Protein AF-A0A8J7C7F8-F1 (afdb_monomer)

Foldseek 3Di:
DCLLVLLQVQLVVLVVVPDAREDDDALLPNLVSNLVSLQVLLVSQVVVCVPPNDFAREYESENEQEFLQVFQVFLSRHDQASVVSQAPPHPQLQEWEFFDQAPQLPVLQVVLNVVSRHSYYYYHYHDDDDDHDPLVVLQFDHSNQCLLQKAFRHFWPPDALAEEEETHNLLVCLQSVAQVVVCVVVVHTYGYMYGGIPSSNVPDDPVSNCVGQNVVRQDGHAYEYSHDLVVCCVSNPHPLRSLLHFYQCPVVDGFTHHRSQVSCVRSLSGSVSVNVSVVVSSVVVVD

Structure (mmCIF, N/CA/C/O backbone):
data_AF-A0A8J7C7F8-F1
#
_entry.id   AF-A0A8J7C7F8-F1
#
loop_
_atom_site.group_PDB
_atom_site.id
_atom_site.type_symbol
_atom_site.label_atom_id
_atom_site.label_alt_id
_atom_site.label_comp_id
_atom_site.label_asym_id
_atom_site.label_entity_id
_atom_site.label_seq_id
_atom_site.pdbx_PDB_ins_code
_atom_site.Cartn_x
_atom_site.Cartn_y
_atom_site.Cartn_z
_atom_site.occupancy
_atom_site.B_iso_or_equiv
_atom_site.auth_seq_id
_atom_site.auth_comp_id
_atom_site.auth_asym_id
_atom_site.auth_atom_id
_atom_site.pdbx_PDB_model_num
ATOM 1 N N . ILE A 1 1 ? 26.001 -3.279 -1.821 1.00 77.62 1 ILE A N 1
ATOM 2 C CA . ILE A 1 1 ? 24.940 -2.298 -1.504 1.00 77.62 1 ILE A CA 1
ATOM 3 C C . ILE A 1 1 ? 24.966 -1.291 -2.641 1.00 77.62 1 ILE A C 1
ATOM 5 O O . ILE A 1 1 ? 25.865 -0.460 -2.674 1.00 77.62 1 ILE A O 1
ATOM 9 N N . CYS A 1 2 ? 24.150 -1.533 -3.664 1.00 94.75 2 CYS A N 1
ATOM 10 C CA . CYS A 1 2 ? 24.185 -0.830 -4.954 1.00 94.75 2 CYS A CA 1
ATOM 11 C C . CYS A 1 2 ? 22.769 -0.818 -5.559 1.00 94.75 2 CYS A C 1
ATOM 13 O O . CYS A 1 2 ? 22.557 -1.303 -6.670 1.00 94.75 2 CYS A O 1
ATOM 15 N N . GLU A 1 3 ? 21.775 -0.394 -4.777 1.00 97.12 3 GLU A N 1
ATOM 16 C CA . GLU A 1 3 ? 20.345 -0.384 -5.121 1.00 97.12 3 GLU A CA 1
ATOM 17 C C . GLU A 1 3 ? 20.050 0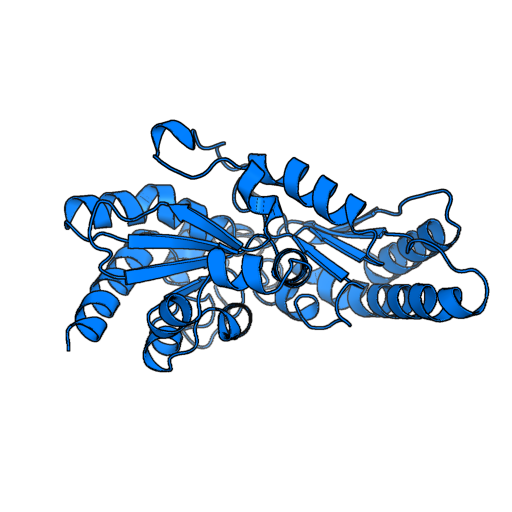.432 -6.391 1.00 97.12 3 GLU A C 1
ATOM 19 O O . GLU A 1 3 ? 19.182 0.074 -7.191 1.00 97.12 3 GLU A O 1
ATOM 24 N N . ASP A 1 4 ? 20.810 1.498 -6.613 1.00 95.88 4 ASP A N 1
ATOM 25 C CA . ASP A 1 4 ? 20.799 2.297 -7.834 1.00 95.88 4 ASP A CA 1
ATOM 26 C C . ASP A 1 4 ? 21.298 1.482 -9.041 1.00 95.88 4 ASP A C 1
ATOM 28 O O . ASP A 1 4 ? 20.617 1.384 -10.069 1.00 95.88 4 ASP A O 1
ATOM 32 N N . ALA A 1 5 ? 22.449 0.820 -8.898 1.00 97.31 5 ALA A N 1
ATOM 33 C CA . ALA A 1 5 ? 23.071 0.037 -9.956 1.00 97.31 5 ALA A CA 1
ATOM 34 C C . ALA A 1 5 ? 22.250 -1.212 -10.299 1.00 97.31 5 ALA A C 1
ATOM 36 O O . ALA A 1 5 ? 22.032 -1.484 -11.479 1.00 97.31 5 ALA A O 1
ATOM 37 N N . ILE A 1 6 ? 21.741 -1.954 -9.307 1.00 97.81 6 ILE A N 1
ATOM 38 C CA . ILE A 1 6 ? 20.870 -3.115 -9.554 1.00 97.81 6 ILE A CA 1
ATOM 39 C C . ILE A 1 6 ? 19.602 -2.683 -10.295 1.00 97.81 6 ILE A C 1
ATOM 41 O O . ILE A 1 6 ? 19.228 -3.332 -11.269 1.00 97.81 6 ILE A O 1
ATOM 45 N N . SER A 1 7 ? 18.990 -1.556 -9.921 1.00 98.00 7 SER A N 1
ATOM 46 C CA . SER A 1 7 ? 17.803 -1.038 -10.613 1.00 98.00 7 SER A CA 1
ATOM 47 C C . SER A 1 7 ? 18.120 -0.652 -12.064 1.00 98.00 7 SER A C 1
ATOM 49 O O . SER A 1 7 ? 17.352 -0.968 -12.979 1.00 98.00 7 SER A O 1
ATOM 51 N N . GLY A 1 8 ? 19.284 -0.042 -12.311 1.00 97.81 8 GLY A N 1
ATOM 52 C CA . GLY A 1 8 ? 19.777 0.259 -13.659 1.00 97.81 8 GLY A CA 1
ATOM 53 C C . GLY A 1 8 ? 20.041 -0.994 -14.502 1.00 97.81 8 GLY A C 1
ATOM 54 O O . GLY A 1 8 ? 19.592 -1.088 -15.644 1.00 97.81 8 GLY A O 1
ATOM 55 N N . VAL A 1 9 ? 20.709 -2.002 -13.938 1.00 97.88 9 VAL A N 1
ATOM 56 C CA . VAL A 1 9 ? 20.997 -3.263 -14.641 1.00 97.88 9 VAL A CA 1
ATOM 57 C C . VAL A 1 9 ? 19.706 -4.034 -14.935 1.00 97.88 9 VAL A C 1
ATOM 59 O O . VAL A 1 9 ? 19.523 -4.501 -16.058 1.00 97.88 9 VAL A O 1
ATOM 62 N N . MET A 1 10 ? 18.780 -4.142 -13.978 1.00 98.38 10 MET A N 1
ATOM 63 C CA . MET A 1 10 ? 17.527 -4.892 -14.154 1.00 98.38 10 MET A CA 1
ATOM 64 C C . MET A 1 10 ? 16.575 -4.233 -15.157 1.00 98.38 10 MET A C 1
ATOM 66 O O . MET A 1 10 ? 15.962 -4.927 -15.978 1.00 98.38 10 MET A O 1
ATOM 70 N N . SER A 1 11 ? 16.482 -2.903 -15.150 1.00 97.75 11 SER A N 1
ATOM 71 C CA . SER A 1 11 ? 15.731 -2.165 -16.174 1.00 97.75 11 SER A CA 1
ATOM 72 C C . SER A 1 11 ? 16.380 -2.289 -17.558 1.00 97.75 11 SER A C 1
ATOM 74 O O . SER A 1 11 ? 15.677 -2.515 -18.547 1.00 97.75 11 SER A O 1
ATOM 76 N N . GLY A 1 12 ? 17.714 -2.259 -17.645 1.00 96.75 12 GLY A N 1
ATOM 77 C CA . GLY A 1 12 ? 18.466 -2.506 -18.881 1.00 96.75 12 GLY A CA 1
ATOM 78 C C . GLY A 1 12 ? 18.248 -3.913 -19.455 1.00 96.75 12 GLY A C 1
ATOM 79 O O . GLY A 1 12 ? 17.928 -4.059 -20.636 1.00 96.75 12 GLY A O 1
ATOM 80 N N . LEU A 1 13 ? 18.330 -4.951 -18.615 1.00 97.12 13 LEU A N 1
ATOM 81 C CA . LEU A 1 13 ? 18.034 -6.339 -19.001 1.00 97.12 13 LEU A CA 1
ATOM 82 C C . LEU A 1 13 ? 16.608 -6.481 -19.543 1.00 97.12 13 LEU A C 1
ATOM 84 O O . LEU A 1 13 ? 16.390 -7.090 -20.594 1.00 97.12 13 LEU A O 1
ATOM 88 N N . SER A 1 14 ? 15.642 -5.864 -18.861 1.00 97.81 14 SER A N 1
ATOM 89 C CA . SER A 1 14 ? 14.238 -5.868 -19.286 1.00 97.81 14 SER A CA 1
ATOM 90 C C . SER A 1 14 ? 14.050 -5.115 -20.596 1.00 97.81 14 SER A C 1
ATOM 92 O O . SER A 1 14 ? 13.323 -5.564 -21.483 1.00 97.81 14 SER A O 1
ATOM 94 N N . SER A 1 15 ? 14.772 -4.008 -20.775 1.00 95.56 15 SER A N 1
ATOM 95 C CA . SER A 1 15 ? 14.772 -3.213 -22.000 1.00 95.56 15 SER A CA 1
ATOM 96 C C . SER A 1 15 ? 15.258 -3.986 -23.219 1.00 95.56 15 SER A C 1
ATOM 98 O O . SER A 1 15 ? 14.845 -3.634 -24.316 1.00 95.56 15 SER A O 1
ATOM 100 N N . TYR A 1 16 ? 16.035 -5.065 -23.082 1.00 91.94 16 TYR A N 1
ATOM 101 C CA . TYR A 1 16 ? 16.380 -5.938 -24.214 1.00 91.94 16 TYR A CA 1
ATOM 102 C C . TYR A 1 16 ? 15.173 -6.745 -24.734 1.00 91.94 16 TYR A C 1
ATOM 104 O O . TYR A 1 16 ? 15.119 -7.125 -25.903 1.00 91.94 16 TYR A O 1
ATOM 112 N N . GLY A 1 17 ? 14.161 -6.965 -23.887 1.00 89.06 17 GLY A N 1
ATOM 113 C CA . GLY A 1 17 ? 12.880 -7.570 -24.263 1.00 89.06 17 GLY A CA 1
ATOM 114 C C . GLY A 1 17 ? 12.845 -9.098 -24.273 1.00 89.06 17 GLY A C 1
ATOM 115 O O . GLY A 1 17 ? 11.845 -9.660 -24.709 1.00 89.06 17 GLY A O 1
ATOM 116 N N . ARG A 1 18 ? 13.904 -9.767 -23.798 1.00 92.62 18 ARG A N 1
ATOM 117 C CA . ARG A 1 18 ? 13.965 -11.239 -23.664 1.00 92.62 18 ARG A CA 1
ATOM 118 C C . ARG A 1 18 ? 13.895 -11.739 -22.222 1.00 92.62 18 ARG A C 1
ATOM 120 O O . ARG A 1 18 ? 13.686 -12.926 -22.001 1.00 92.62 18 ARG A O 1
ATOM 127 N N . HIS A 1 19 ? 14.070 -10.840 -21.259 1.00 95.88 19 HIS A N 1
ATOM 128 C CA . HIS A 1 19 ? 14.105 -11.147 -19.835 1.00 95.88 19 HIS A CA 1
ATOM 129 C C . HIS A 1 19 ? 13.238 -10.155 -19.067 1.00 95.88 19 HIS A C 1
ATOM 131 O O . HIS A 1 19 ? 12.933 -9.072 -19.565 1.00 95.88 19 HIS A O 1
ATOM 137 N N . ILE A 1 20 ? 12.862 -10.540 -17.852 1.00 97.62 20 ILE A N 1
ATOM 138 C CA . ILE A 1 20 ? 12.261 -9.658 -16.857 1.00 97.62 20 ILE A CA 1
ATOM 139 C C . ILE A 1 20 ? 13.285 -9.543 -15.734 1.00 97.62 20 ILE A C 1
ATOM 141 O O . ILE A 1 20 ? 13.602 -10.532 -15.076 1.00 97.62 20 ILE A O 1
ATOM 145 N N . GLY A 1 21 ? 13.848 -8.352 -15.569 1.00 97.94 21 GLY A N 1
ATOM 146 C CA . GLY A 1 21 ? 14.775 -8.046 -14.488 1.00 97.94 21 GLY A CA 1
ATOM 147 C C . GLY A 1 21 ? 14.040 -7.944 -13.157 1.00 97.94 21 GLY A C 1
ATOM 148 O O . GLY A 1 21 ? 12.905 -7.468 -13.104 1.00 97.94 21 GLY A O 1
ATOM 149 N N . VAL A 1 22 ? 14.696 -8.375 -12.083 1.00 98.19 22 VAL A N 1
ATOM 150 C CA . VAL A 1 22 ? 14.168 -8.329 -10.716 1.00 98.19 22 VAL A CA 1
ATOM 151 C C . VAL A 1 22 ? 15.258 -7.788 -9.801 1.00 98.19 22 VAL A C 1
ATOM 153 O O . VAL A 1 22 ? 16.304 -8.412 -9.644 1.00 98.19 22 VAL A O 1
ATOM 156 N N . GLY A 1 23 ? 15.024 -6.612 -9.225 1.00 97.56 23 GLY A N 1
ATOM 157 C CA . GLY A 1 23 ? 15.854 -6.037 -8.170 1.00 97.56 23 GLY A CA 1
ATOM 158 C C . GLY A 1 23 ? 15.117 -6.107 -6.840 1.00 97.56 23 GLY A C 1
ATOM 159 O O . GLY A 1 23 ? 13.916 -5.854 -6.802 1.00 97.56 23 GLY A O 1
ATOM 160 N N . ALA A 1 24 ? 15.820 -6.448 -5.763 1.00 97.25 24 ALA A N 1
ATOM 161 C CA . ALA A 1 24 ? 15.256 -6.511 -4.419 1.00 97.25 24 ALA A CA 1
ATOM 162 C C . ALA A 1 24 ? 16.249 -5.952 -3.395 1.00 97.25 24 ALA A C 1
ATOM 164 O O . ALA A 1 24 ? 17.434 -6.281 -3.437 1.00 97.25 24 ALA A O 1
ATOM 165 N N . SER A 1 25 ? 15.759 -5.114 -2.488 1.00 96.81 25 SER A N 1
ATOM 166 C CA . SER A 1 25 ? 16.437 -4.693 -1.255 1.00 96.81 25 SER A CA 1
ATOM 167 C C . SER A 1 25 ? 15.363 -4.190 -0.280 1.00 96.81 25 SER A C 1
ATOM 169 O O . SER A 1 25 ? 14.167 -4.313 -0.560 1.00 96.81 25 SER A O 1
ATOM 171 N N . TYR A 1 26 ? 15.766 -3.646 0.866 1.00 95.81 26 TYR A N 1
ATOM 172 C CA . TYR A 1 26 ? 14.838 -3.033 1.814 1.00 95.81 26 TYR A CA 1
ATOM 173 C C . TYR A 1 26 ? 14.063 -1.911 1.121 1.00 95.81 26 TYR A C 1
ATOM 175 O O . TYR A 1 26 ? 14.654 -1.113 0.387 1.00 95.81 26 TYR A O 1
ATOM 183 N N . GLY A 1 27 ? 12.759 -1.818 1.380 1.00 96.00 27 GLY A N 1
ATOM 184 C CA . GLY A 1 27 ? 11.893 -0.777 0.832 1.00 96.00 27 GLY A CA 1
ATOM 185 C C . GLY A 1 27 ? 12.452 0.621 1.087 1.00 96.00 27 GLY A C 1
ATOM 186 O O . GLY A 1 27 ? 12.514 1.424 0.159 1.00 96.00 27 GLY A O 1
ATOM 187 N N . ALA A 1 28 ? 12.982 0.843 2.296 1.00 96.00 28 ALA A N 1
ATOM 188 C CA . ALA A 1 28 ? 13.654 2.075 2.713 1.00 96.00 28 ALA A CA 1
ATOM 189 C C . ALA A 1 28 ? 14.815 2.506 1.797 1.00 96.00 28 ALA A C 1
ATOM 191 O O . ALA A 1 28 ? 15.118 3.692 1.697 1.00 96.00 28 ALA A O 1
ATOM 192 N N . PHE A 1 29 ? 15.476 1.563 1.116 1.00 97.25 29 PHE A N 1
ATOM 193 C CA . PHE A 1 29 ? 16.645 1.843 0.277 1.00 97.25 29 PHE A CA 1
ATOM 194 C C . PHE A 1 29 ? 16.312 1.763 -1.210 1.00 97.25 29 PHE A C 1
ATOM 196 O O . PHE A 1 29 ? 16.648 2.668 -1.974 1.00 97.25 29 PHE A O 1
ATOM 203 N N . ILE A 1 30 ? 15.630 0.700 -1.642 1.00 97.81 30 ILE A N 1
ATOM 204 C CA . ILE A 1 30 ? 15.381 0.475 -3.068 1.00 97.81 30 ILE A CA 1
ATOM 205 C C . ILE A 1 30 ? 14.324 1.417 -3.640 1.00 97.81 30 ILE A C 1
ATOM 207 O O . ILE A 1 30 ? 14.407 1.753 -4.818 1.00 97.81 30 ILE A O 1
ATOM 211 N N . ALA A 1 31 ? 13.366 1.885 -2.834 1.00 97.12 31 ALA A N 1
ATOM 212 C CA . ALA A 1 31 ? 12.377 2.852 -3.298 1.00 97.12 31 ALA A CA 1
ATOM 213 C C . ALA A 1 31 ? 13.027 4.189 -3.708 1.00 97.12 31 ALA A C 1
ATOM 215 O O . ALA A 1 31 ? 12.853 4.585 -4.864 1.00 97.12 31 ALA A O 1
ATOM 216 N N . PRO A 1 32 ? 13.828 4.866 -2.853 1.00 97.19 32 PRO A N 1
ATOM 217 C CA . PRO A 1 32 ? 14.499 6.099 -3.259 1.00 97.19 32 PRO A CA 1
ATOM 218 C C . PRO A 1 32 ? 15.611 5.866 -4.292 1.00 97.19 32 PRO A C 1
ATOM 220 O O . PRO A 1 32 ? 15.684 6.599 -5.279 1.00 97.19 32 PRO A O 1
ATOM 223 N N . LEU A 1 33 ? 16.459 4.845 -4.118 1.00 97.75 33 LEU A N 1
ATOM 224 C CA . LEU A 1 33 ? 17.621 4.625 -4.994 1.00 97.75 33 LEU A CA 1
ATOM 225 C C . LEU A 1 33 ? 17.234 4.033 -6.360 1.00 97.75 33 LEU A C 1
ATOM 227 O O . LEU A 1 33 ? 17.906 4.278 -7.361 1.00 97.75 33 LEU A O 1
ATOM 231 N N . GLY A 1 34 ? 16.123 3.302 -6.431 1.00 97.75 34 GLY A N 1
ATOM 232 C CA . GLY A 1 34 ? 15.581 2.738 -7.666 1.00 97.75 34 GLY A CA 1
ATOM 233 C C . GLY A 1 34 ? 14.628 3.661 -8.429 1.00 97.75 34 GLY A C 1
ATOM 234 O O . GLY A 1 34 ? 14.259 3.342 -9.565 1.00 97.75 34 GLY A O 1
ATOM 235 N N . HIS A 1 35 ? 14.233 4.807 -7.857 1.00 97.62 35 HIS A N 1
ATOM 236 C CA . HIS A 1 35 ? 13.251 5.717 -8.466 1.00 97.62 35 HIS A CA 1
ATOM 237 C C . HIS A 1 35 ? 13.701 6.231 -9.836 1.00 97.62 35 HIS A C 1
ATOM 239 O O . HIS A 1 35 ? 12.962 6.124 -10.816 1.00 97.62 35 HIS A O 1
ATOM 245 N N . ILE A 1 36 ? 14.943 6.717 -9.940 1.00 97.44 36 ILE A N 1
ATOM 246 C CA . ILE A 1 36 ? 15.481 7.279 -11.188 1.00 97.44 36 ILE A CA 1
ATOM 247 C C . ILE A 1 36 ? 15.498 6.219 -12.292 1.00 97.44 36 ILE A C 1
ATOM 249 O O . ILE A 1 36 ? 15.014 6.476 -13.394 1.00 97.44 36 ILE A O 1
ATOM 253 N N . ALA A 1 37 ? 16.003 5.018 -12.000 1.00 98.06 37 ALA A N 1
ATOM 254 C CA . ALA A 1 37 ? 16.021 3.916 -12.960 1.00 98.06 37 ALA A CA 1
ATOM 255 C C . ALA A 1 37 ? 14.599 3.530 -13.399 1.00 98.06 37 ALA A C 1
ATOM 257 O O . ALA A 1 37 ? 14.339 3.380 -14.593 1.00 98.06 37 ALA A O 1
ATOM 258 N N . SER A 1 38 ? 13.659 3.462 -12.452 1.00 98.44 38 SER A N 1
ATOM 259 C CA . SER A 1 38 ? 12.241 3.197 -12.721 1.00 98.44 38 SER A CA 1
ATOM 260 C C . SER A 1 38 ? 11.633 4.241 -13.658 1.00 98.44 38 SER A C 1
ATOM 262 O O . SER A 1 38 ? 10.984 3.898 -14.649 1.00 98.44 38 SER A O 1
ATOM 264 N N . ARG A 1 39 ? 11.894 5.525 -13.393 1.00 98.19 39 ARG A N 1
ATOM 265 C CA . ARG A 1 39 ? 11.419 6.649 -14.209 1.00 98.19 39 ARG A CA 1
ATOM 266 C C . ARG A 1 39 ? 12.020 6.621 -15.609 1.00 98.19 39 ARG A C 1
ATOM 268 O O . ARG A 1 39 ? 11.283 6.744 -16.585 1.00 98.19 39 ARG A O 1
ATOM 275 N N . MET A 1 40 ? 13.331 6.424 -15.727 1.00 98.25 40 MET A N 1
ATOM 276 C CA . MET A 1 40 ? 14.005 6.345 -17.027 1.00 98.25 40 MET A CA 1
ATOM 277 C C . MET A 1 40 ? 13.516 5.154 -17.853 1.00 98.25 40 MET A C 1
ATOM 279 O O . MET A 1 40 ? 13.313 5.280 -19.061 1.00 98.25 40 MET A O 1
ATOM 283 N N . HIS A 1 41 ? 13.249 4.021 -17.207 1.00 98.38 41 HIS A N 1
ATOM 284 C CA . HIS A 1 41 ? 12.693 2.841 -17.861 1.00 98.38 41 HIS A CA 1
ATOM 285 C C . HIS A 1 41 ? 11.254 3.052 -18.351 1.00 98.38 41 HIS A C 1
ATOM 287 O O . HIS A 1 41 ? 10.910 2.639 -19.462 1.00 98.38 41 HIS A O 1
ATOM 293 N N . ALA A 1 42 ? 10.416 3.735 -17.565 1.00 98.38 42 ALA A N 1
ATOM 294 C CA . ALA A 1 42 ? 9.072 4.135 -17.984 1.00 98.38 42 ALA A CA 1
ATOM 295 C C . ALA A 1 42 ? 9.112 5.076 -19.202 1.00 98.38 42 ALA A C 1
ATOM 297 O O . ALA A 1 42 ? 8.436 4.811 -20.200 1.00 98.38 42 ALA A O 1
ATOM 298 N N . ILE A 1 43 ? 9.974 6.100 -19.168 1.00 98.31 43 ILE A N 1
ATOM 299 C CA . ILE A 1 43 ? 10.203 7.024 -20.293 1.00 98.31 43 ILE A CA 1
ATOM 300 C C . ILE A 1 43 ? 10.649 6.252 -21.540 1.00 98.31 43 ILE A C 1
ATOM 302 O O . ILE A 1 43 ? 10.095 6.450 -22.620 1.00 98.31 43 ILE A O 1
ATOM 306 N N . GLY A 1 44 ? 11.610 5.335 -21.402 1.00 97.75 44 GLY A N 1
ATOM 307 C CA . GLY A 1 44 ? 12.097 4.514 -22.512 1.00 97.75 44 GLY A CA 1
ATOM 308 C C . GLY A 1 44 ? 11.002 3.640 -23.130 1.00 97.75 44 GLY A C 1
ATOM 309 O O . GLY A 1 44 ? 10.905 3.538 -24.353 1.00 97.75 44 GLY A O 1
ATOM 310 N N . ASN A 1 45 ? 10.127 3.051 -22.310 1.00 98.06 45 ASN A N 1
ATOM 311 C CA . ASN A 1 45 ? 8.997 2.255 -22.795 1.00 98.06 45 ASN A CA 1
ATOM 312 C C . ASN A 1 45 ? 7.943 3.090 -23.534 1.00 98.06 45 ASN A C 1
ATOM 314 O O . ASN A 1 45 ? 7.404 2.612 -24.538 1.00 98.06 45 ASN A O 1
ATOM 318 N N . GLN A 1 46 ? 7.679 4.315 -23.074 1.00 97.56 46 GLN A N 1
ATOM 319 C CA . GLN A 1 46 ? 6.808 5.270 -23.762 1.00 97.56 46 GLN A CA 1
ATOM 320 C C . GLN A 1 46 ? 7.420 5.730 -25.087 1.00 97.56 46 GLN A C 1
ATOM 322 O O . GLN A 1 46 ? 6.779 5.609 -26.128 1.00 97.56 46 GLN A O 1
ATOM 327 N N . ALA A 1 47 ? 8.678 6.177 -25.076 1.00 97.31 47 ALA A N 1
ATOM 328 C CA . ALA A 1 47 ? 9.384 6.626 -26.275 1.00 97.31 47 ALA A CA 1
ATOM 329 C C . ALA A 1 47 ? 9.470 5.521 -27.339 1.00 97.31 47 ALA A C 1
ATOM 331 O O . ALA A 1 47 ? 9.268 5.774 -28.528 1.00 97.31 47 ALA A O 1
ATOM 332 N N . ARG A 1 48 ? 9.684 4.268 -26.915 1.00 96.19 48 ARG A N 1
ATOM 333 C CA . ARG A 1 48 ? 9.707 3.110 -27.816 1.00 96.19 48 ARG A CA 1
ATOM 334 C C . ARG A 1 48 ? 8.407 2.947 -28.609 1.00 96.19 48 ARG A C 1
ATOM 336 O O . ARG A 1 48 ? 8.473 2.436 -29.724 1.00 96.19 48 ARG A O 1
ATOM 343 N N . GLN A 1 49 ? 7.256 3.396 -28.099 1.00 96.25 49 GLN A N 1
ATOM 344 C CA . GLN A 1 49 ? 5.988 3.288 -28.833 1.00 96.25 49 GLN A CA 1
ATOM 345 C C . GLN A 1 49 ? 6.009 4.024 -30.178 1.00 96.25 49 GLN A C 1
ATOM 347 O O . GLN A 1 49 ? 5.307 3.606 -31.089 1.00 96.25 49 GLN A O 1
ATOM 352 N N . ALA A 1 50 ? 6.836 5.062 -30.339 1.00 96.94 50 ALA A N 1
ATOM 353 C CA . ALA A 1 50 ? 6.945 5.798 -31.598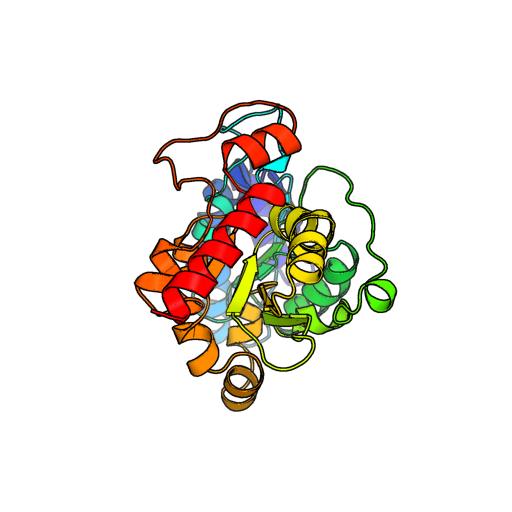 1.00 96.94 50 ALA A CA 1
ATOM 354 C C . ALA A 1 50 ? 7.715 5.040 -32.699 1.00 96.94 50 ALA A C 1
ATOM 356 O O . ALA A 1 50 ? 7.540 5.335 -33.876 1.00 96.94 50 ALA A O 1
ATOM 357 N N . VAL A 1 51 ? 8.574 4.082 -32.330 1.00 96.12 51 VAL A N 1
ATOM 358 C CA . VAL A 1 51 ? 9.490 3.397 -33.267 1.00 96.12 51 VAL A CA 1
ATOM 359 C C . VAL A 1 51 ? 9.248 1.893 -33.371 1.00 96.12 51 VAL A C 1
ATOM 361 O O . VAL A 1 51 ? 9.470 1.299 -34.420 1.00 96.12 51 VAL A O 1
ATOM 364 N N . ALA A 1 52 ? 8.799 1.265 -32.286 1.00 93.94 52 ALA A N 1
ATOM 365 C CA . ALA A 1 52 ? 8.516 -0.162 -32.207 1.00 93.94 52 ALA A CA 1
ATOM 366 C C . ALA A 1 52 ? 7.359 -0.401 -31.218 1.00 93.94 52 ALA A C 1
ATOM 368 O O . ALA A 1 52 ? 7.608 -0.801 -30.067 1.00 93.94 52 ALA A O 1
ATOM 369 N N . PRO A 1 53 ? 6.108 -0.130 -31.646 1.00 94.25 53 PRO A N 1
ATOM 370 C CA . PRO A 1 53 ? 4.917 -0.338 -30.833 1.00 94.25 53 PRO A CA 1
ATOM 371 C C . PRO A 1 53 ? 4.836 -1.760 -30.277 1.00 94.25 53 PRO A C 1
ATOM 373 O O . PRO A 1 53 ? 5.255 -2.728 -30.913 1.00 94.25 53 PRO A O 1
ATOM 376 N N . GLY A 1 54 ? 4.296 -1.890 -29.070 1.00 94.56 54 GLY A N 1
ATOM 377 C CA . GLY A 1 54 ? 4.104 -3.182 -28.416 1.00 94.56 54 GLY A CA 1
ATOM 378 C C . GLY A 1 54 ? 4.091 -3.064 -26.895 1.00 94.56 54 GLY A C 1
ATOM 379 O O . GLY A 1 54 ? 4.409 -1.993 -26.366 1.00 94.56 54 GLY A O 1
ATOM 380 N N . PRO A 1 55 ? 3.790 -4.158 -26.172 1.00 95.56 55 PRO A N 1
ATOM 381 C CA . PRO A 1 55 ? 3.635 -4.127 -24.718 1.00 95.56 55 PRO A CA 1
ATOM 382 C C . PRO A 1 55 ? 4.891 -3.572 -24.053 1.00 95.56 55 PRO A C 1
ATOM 384 O O . PRO A 1 55 ? 6.000 -3.813 -24.550 1.00 95.56 55 PRO A O 1
ATOM 387 N N . TYR A 1 56 ? 4.759 -2.853 -22.934 1.00 97.75 56 TYR A N 1
ATOM 388 C CA . TYR A 1 56 ? 5.947 -2.456 -22.179 1.00 97.75 56 TYR A CA 1
ATOM 389 C C . TYR A 1 56 ? 6.700 -3.693 -21.689 1.00 97.75 56 TYR A C 1
ATOM 391 O O . TYR A 1 56 ? 6.201 -4.827 -21.719 1.00 97.75 56 TYR A O 1
ATOM 399 N N . ARG A 1 57 ? 7.964 -3.474 -21.344 1.00 97.69 57 ARG A N 1
ATOM 400 C CA . ARG A 1 57 ? 8.904 -4.494 -20.890 1.00 97.69 57 ARG A CA 1
ATOM 401 C C . ARG A 1 57 ? 9.036 -4.349 -19.374 1.00 97.69 57 ARG A C 1
ATOM 403 O O . ARG A 1 57 ? 9.795 -3.480 -18.957 1.00 97.69 57 ARG A O 1
ATOM 410 N N . PRO A 1 58 ? 8.292 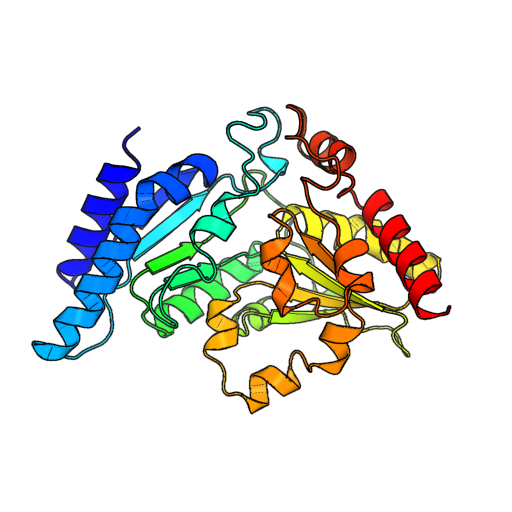-5.120 -18.564 1.00 98.06 58 PRO A N 1
ATOM 411 C CA . PRO A 1 58 ? 8.276 -4.921 -17.124 1.00 98.06 58 PRO A CA 1
ATOM 412 C C . PRO A 1 58 ? 9.621 -5.298 -16.511 1.00 98.06 58 PRO A C 1
ATOM 414 O O . PRO A 1 58 ? 10.255 -6.255 -16.959 1.00 98.06 58 PRO A O 1
ATOM 417 N N . PHE A 1 59 ? 10.007 -4.596 -15.453 1.00 98.50 59 PHE A N 1
ATOM 418 C CA . PHE A 1 59 ? 10.960 -5.098 -14.466 1.00 98.50 59 PHE A CA 1
ATOM 419 C C . PHE A 1 59 ? 10.356 -4.973 -13.065 1.00 98.50 59 PHE A C 1
ATOM 421 O O . PHE A 1 59 ? 9.434 -4.180 -12.851 1.00 98.50 59 PHE A O 1
ATOM 428 N N . PHE A 1 60 ? 10.868 -5.761 -12.125 1.00 98.75 60 PHE A N 1
ATOM 429 C CA . PHE A 1 60 ? 10.441 -5.732 -10.732 1.00 98.75 60 PHE A CA 1
ATOM 430 C C . PHE A 1 60 ? 11.402 -4.915 -9.875 1.00 98.75 60 PHE A C 1
ATOM 432 O O . PHE A 1 60 ? 12.607 -5.177 -9.865 1.00 98.75 60 PHE A O 1
ATOM 439 N N . LEU A 1 61 ? 10.838 -3.975 -9.121 1.00 98.62 61 LEU A N 1
ATOM 440 C CA . LEU A 1 61 ? 11.493 -3.243 -8.044 1.00 98.62 61 LEU A CA 1
ATOM 441 C C . LEU A 1 61 ? 10.887 -3.724 -6.719 1.00 98.62 61 LEU A C 1
ATOM 443 O O . LEU A 1 61 ? 9.883 -3.191 -6.262 1.00 98.62 61 LEU A O 1
ATOM 447 N N . VAL A 1 62 ? 11.426 -4.795 -6.144 1.00 98.31 62 VAL A N 1
ATOM 448 C CA . VAL A 1 62 ? 10.872 -5.427 -4.939 1.00 98.31 62 VAL A CA 1
ATOM 449 C C . VAL A 1 62 ? 11.317 -4.661 -3.698 1.00 98.31 62 VAL A C 1
ATOM 451 O O . VAL A 1 62 ? 12.497 -4.672 -3.344 1.00 98.31 62 VAL A O 1
ATOM 454 N N . LEU A 1 63 ? 10.354 -4.031 -3.028 1.00 97.50 63 LEU A N 1
ATOM 455 C CA . LEU A 1 63 ? 10.514 -3.350 -1.747 1.00 97.50 63 LEU A CA 1
ATOM 456 C C . LEU A 1 63 ? 10.313 -4.395 -0.643 1.00 97.50 63 LEU A C 1
ATOM 458 O O . LEU A 1 63 ? 9.207 -4.575 -0.132 1.00 97.50 63 LEU A O 1
ATOM 462 N N . ALA A 1 64 ? 11.375 -5.132 -0.325 1.00 94.50 64 ALA A N 1
ATOM 463 C CA . ALA A 1 64 ? 11.360 -6.122 0.747 1.00 94.50 64 ALA A CA 1
ATOM 464 C C . ALA A 1 64 ? 11.504 -5.450 2.117 1.00 94.50 64 ALA A C 1
ATOM 466 O O . ALA A 1 64 ? 11.893 -4.290 2.196 1.00 94.50 64 ALA A O 1
ATOM 467 N N . HIS A 1 65 ? 11.221 -6.169 3.204 1.00 90.94 65 HIS A N 1
ATOM 468 C CA . HIS A 1 65 ? 11.325 -5.617 4.563 1.00 90.94 65 HIS A CA 1
ATOM 469 C C . HIS A 1 65 ? 10.583 -4.277 4.718 1.00 90.94 65 HIS A C 1
ATOM 471 O O . HIS A 1 65 ? 11.061 -3.347 5.369 1.00 90.94 65 HIS A O 1
ATOM 477 N N . ALA A 1 66 ? 9.437 -4.156 4.053 1.00 85.81 66 ALA A N 1
ATOM 478 C CA . ALA A 1 66 ? 8.616 -2.966 4.132 1.00 85.81 66 ALA A CA 1
ATOM 479 C C . ALA A 1 66 ? 7.710 -3.009 5.367 1.00 85.81 66 ALA A C 1
ATOM 481 O O . ALA A 1 66 ? 7.322 -4.085 5.831 1.00 85.81 66 ALA A O 1
ATOM 482 N N . GLY A 1 67 ? 7.352 -1.825 5.860 1.00 85.69 67 GLY A N 1
ATOM 483 C CA . GLY A 1 67 ? 6.425 -1.657 6.974 1.00 85.69 67 GLY A CA 1
ATOM 484 C C . GLY A 1 67 ? 7.092 -1.613 8.347 1.00 85.69 67 GLY A C 1
ATOM 485 O O . GLY A 1 67 ? 8.297 -1.819 8.519 1.00 85.69 67 GLY A O 1
ATOM 486 N N . LEU A 1 68 ? 6.271 -1.329 9.354 1.00 89.88 68 LEU A N 1
ATOM 487 C CA . LEU A 1 68 ? 6.733 -1.050 10.717 1.00 89.88 68 LEU A CA 1
ATOM 488 C C . LEU A 1 68 ? 7.301 -2.272 11.443 1.00 89.88 68 LEU A C 1
ATOM 490 O O . LEU A 1 68 ? 8.157 -2.142 12.319 1.00 89.88 68 LEU A O 1
ATOM 494 N N . LYS A 1 69 ? 6.873 -3.475 11.045 1.00 89.19 69 LYS A N 1
ATOM 495 C CA . LYS A 1 69 ? 7.357 -4.741 11.614 1.00 89.19 69 LYS A CA 1
ATOM 496 C C . LYS A 1 69 ? 8.808 -5.078 11.248 1.00 89.19 69 LYS A C 1
ATOM 498 O O . LYS A 1 69 ? 9.318 -6.102 11.694 1.00 89.19 69 LYS A O 1
ATOM 503 N N . THR A 1 70 ? 9.495 -4.232 10.479 1.00 86.94 70 THR A N 1
ATOM 504 C CA . THR A 1 70 ? 10.961 -4.295 10.360 1.00 86.94 70 THR A CA 1
ATOM 505 C C . THR A 1 70 ? 11.654 -4.084 11.711 1.00 86.94 70 THR A C 1
ATOM 507 O O . THR A 1 70 ? 12.751 -4.606 11.900 1.00 86.94 70 THR A O 1
ATOM 510 N N . GLY A 1 71 ? 10.974 -3.435 12.666 1.00 88.44 71 GLY A N 1
ATOM 511 C CA . GLY A 1 71 ? 11.191 -3.649 14.094 1.00 88.44 71 GLY A CA 1
ATOM 512 C C . GLY A 1 71 ? 12.553 -3.182 14.597 1.00 88.44 71 GLY A C 1
ATOM 513 O O . GLY A 1 71 ? 12.830 -1.983 14.668 1.00 88.44 71 GLY A O 1
ATOM 514 N N . GLU A 1 72 ? 13.393 -4.138 14.987 1.00 91.00 72 GLU A N 1
ATOM 515 C CA . GLU A 1 72 ? 14.639 -3.904 15.716 1.00 91.00 72 GLU A CA 1
ATOM 516 C C . GLU A 1 72 ? 15.674 -3.117 14.901 1.00 91.00 72 GLU A C 1
ATOM 518 O O . GLU A 1 72 ? 16.478 -2.385 15.481 1.00 91.00 72 GLU A O 1
ATOM 523 N N . ASP A 1 73 ? 15.615 -3.168 13.569 1.00 90.56 73 ASP A N 1
ATOM 524 C CA . ASP A 1 73 ? 16.487 -2.358 12.707 1.00 90.56 73 ASP A CA 1
ATOM 525 C C . ASP A 1 73 ? 16.163 -0.850 12.798 1.00 90.56 73 ASP A C 1
ATOM 527 O O . ASP A 1 73 ? 16.965 0.001 12.400 1.00 90.56 73 ASP A O 1
ATOM 531 N N . GLY A 1 74 ? 14.999 -0.510 13.359 1.00 92.06 74 GLY A N 1
ATOM 532 C CA . GLY A 1 74 ? 14.613 0.847 13.707 1.00 92.06 74 GLY A CA 1
ATOM 533 C C . GLY A 1 74 ? 14.219 1.728 12.518 1.00 92.06 74 GLY A C 1
ATOM 534 O O . GLY A 1 74 ? 14.057 1.257 11.388 1.00 92.06 74 GLY A O 1
ATOM 535 N N . PRO A 1 75 ? 14.069 3.045 12.754 1.00 92.31 75 PRO A N 1
ATOM 536 C CA . PRO A 1 75 ? 13.461 3.972 11.796 1.00 92.31 75 PRO A CA 1
ATOM 537 C C . PRO A 1 75 ? 14.284 4.209 10.525 1.00 92.31 75 PRO A C 1
ATOM 539 O O . PRO A 1 75 ? 13.773 4.775 9.567 1.00 92.31 75 PRO A O 1
ATOM 542 N N . THR A 1 76 ? 15.551 3.790 10.489 1.00 94.19 76 THR A N 1
ATOM 543 C CA . THR A 1 76 ? 16.378 3.859 9.274 1.00 94.19 76 THR A CA 1
ATOM 544 C C . THR A 1 76 ? 16.035 2.764 8.260 1.00 94.19 76 THR A C 1
ATOM 546 O O . THR A 1 76 ? 16.381 2.906 7.091 1.00 94.19 76 THR A O 1
ATOM 549 N N . HIS A 1 77 ? 15.363 1.691 8.695 1.00 94.56 77 HIS A N 1
ATOM 550 C CA . HIS A 1 77 ? 14.986 0.538 7.867 1.00 94.56 77 HIS A CA 1
ATOM 551 C C . HIS A 1 77 ? 13.463 0.344 7.793 1.00 94.56 77 HIS A C 1
ATOM 553 O O . HIS A 1 77 ? 12.942 -0.048 6.750 1.00 94.56 77 HIS A O 1
ATOM 559 N N . ALA A 1 78 ? 12.743 0.621 8.883 1.00 91.69 78 ALA A N 1
ATOM 560 C CA . ALA A 1 78 ? 11.285 0.558 8.965 1.00 91.69 78 ALA A CA 1
ATOM 561 C C . ALA A 1 78 ? 10.649 1.852 8.423 1.00 91.69 78 ALA A C 1
ATOM 563 O O . ALA A 1 78 ? 10.098 2.639 9.187 1.00 91.69 78 ALA A O 1
ATOM 564 N N . ASP A 1 79 ? 10.781 2.095 7.116 1.00 91.94 79 ASP A N 1
ATOM 565 C CA . ASP A 1 79 ? 10.362 3.343 6.463 1.00 91.94 79 ASP A CA 1
ATOM 566 C C . ASP A 1 79 ? 8.884 3.326 6.002 1.00 91.94 79 ASP A C 1
ATOM 568 O O . ASP A 1 79 ? 8.550 2.609 5.051 1.00 91.94 79 ASP A O 1
ATOM 572 N N . PRO A 1 80 ? 7.995 4.160 6.584 1.00 93.44 80 PRO A N 1
ATOM 573 C CA . PRO A 1 80 ? 6.617 4.323 6.112 1.00 93.44 80 PRO A CA 1
ATOM 574 C C . PRO A 1 80 ? 6.485 5.019 4.750 1.00 93.44 80 PRO A C 1
ATOM 576 O O . PRO A 1 80 ? 5.414 4.988 4.140 1.00 93.44 80 PRO A O 1
ATOM 579 N N . GLN A 1 81 ? 7.526 5.716 4.289 1.00 95.12 81 GLN A N 1
ATOM 580 C CA . GLN A 1 81 ? 7.481 6.601 3.122 1.00 95.12 81 GLN A CA 1
ATOM 581 C C . GLN A 1 81 ? 7.776 5.881 1.807 1.00 95.12 81 GLN A C 1
ATOM 583 O O . GLN A 1 81 ? 7.383 6.385 0.753 1.00 95.12 81 GLN A O 1
ATOM 588 N N . ALA A 1 82 ? 8.415 4.710 1.853 1.00 95.56 82 ALA A N 1
ATOM 589 C CA . ALA A 1 82 ? 8.880 3.970 0.682 1.00 95.56 82 ALA A CA 1
ATOM 590 C C . ALA A 1 82 ? 7.808 3.812 -0.412 1.00 95.56 82 ALA A C 1
ATOM 592 O O . ALA A 1 82 ? 8.079 4.069 -1.585 1.00 95.56 82 ALA A O 1
ATOM 593 N N . LEU A 1 83 ? 6.573 3.457 -0.036 1.00 97.12 83 LEU A N 1
ATOM 594 C CA . LEU A 1 83 ? 5.464 3.329 -0.985 1.00 97.12 83 LEU A CA 1
ATOM 595 C C . LEU A 1 83 ? 5.120 4.665 -1.655 1.00 97.12 83 LEU A C 1
ATOM 597 O O . LEU A 1 83 ? 4.939 4.708 -2.868 1.00 97.12 83 LEU A O 1
ATOM 601 N N . GLN A 1 84 ? 5.064 5.760 -0.895 1.00 95.81 84 GLN A N 1
ATOM 602 C CA . GLN A 1 84 ? 4.655 7.077 -1.396 1.00 95.81 84 GLN A CA 1
ATOM 603 C C . GLN A 1 84 ? 5.650 7.668 -2.409 1.00 95.81 84 GLN A C 1
ATOM 605 O O . GLN A 1 84 ? 5.284 8.515 -3.221 1.00 95.81 84 GLN A O 1
ATOM 610 N N . LEU A 1 85 ? 6.909 7.219 -2.408 1.00 96.38 85 LEU A N 1
ATOM 611 C CA . LEU A 1 85 ? 7.873 7.605 -3.444 1.00 96.38 85 LEU A CA 1
ATOM 612 C C . LEU A 1 85 ? 7.477 7.081 -4.834 1.00 96.38 85 LEU A C 1
ATOM 614 O O . LEU A 1 85 ? 7.909 7.646 -5.842 1.00 96.38 85 LEU A O 1
ATOM 618 N N . LEU A 1 86 ? 6.678 6.013 -4.887 1.00 97.38 86 LEU A N 1
ATOM 619 C CA . LEU A 1 86 ? 6.328 5.272 -6.098 1.00 97.38 86 LEU A CA 1
ATOM 620 C C . LEU A 1 86 ? 4.838 5.384 -6.442 1.00 97.38 86 LEU A C 1
ATOM 622 O O . LEU A 1 86 ? 4.500 5.731 -7.574 1.00 97.38 86 LEU A O 1
ATOM 626 N N . GLN A 1 87 ? 3.964 5.115 -5.469 1.00 96.62 87 GLN A N 1
ATOM 627 C CA . GLN A 1 87 ? 2.512 5.138 -5.629 1.00 96.62 87 GLN A CA 1
ATOM 628 C C . GLN A 1 87 ? 2.065 6.518 -6.112 1.00 96.62 87 GLN A C 1
ATOM 630 O O . GLN A 1 87 ? 2.441 7.533 -5.527 1.00 96.62 87 GLN A O 1
ATOM 635 N N . GLU A 1 88 ? 1.281 6.548 -7.190 1.00 91.19 88 GLU A N 1
ATOM 636 C CA . GLU A 1 88 ? 0.761 7.783 -7.810 1.00 91.19 88 GLU A CA 1
ATOM 637 C C . GLU A 1 88 ? 1.820 8.814 -8.253 1.00 91.19 88 GLU A C 1
ATOM 639 O O . GLU A 1 88 ? 1.481 9.926 -8.656 1.00 91.19 88 GLU A O 1
ATOM 644 N N . ASN A 1 89 ? 3.106 8.452 -8.256 1.00 94.25 89 ASN A N 1
ATOM 645 C CA . ASN A 1 89 ? 4.208 9.343 -8.634 1.00 94.25 89 ASN A CA 1
ATOM 646 C C . ASN A 1 89 ? 4.734 9.077 -10.0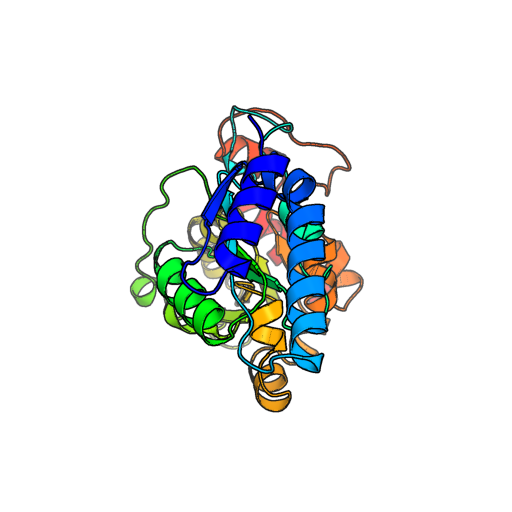62 1.00 94.25 89 ASN A C 1
ATOM 648 O O . ASN A 1 89 ? 5.817 9.521 -10.449 1.00 94.25 89 ASN A O 1
ATOM 652 N N . PHE A 1 90 ? 3.981 8.309 -10.853 1.00 97.69 90 PHE A N 1
ATOM 653 C CA . PHE A 1 90 ? 4.317 7.894 -12.216 1.00 97.69 90 PHE A CA 1
ATOM 654 C C . PHE A 1 90 ? 3.103 8.065 -13.142 1.00 97.69 90 PHE A C 1
ATOM 656 O O . PHE A 1 90 ? 1.966 7.963 -12.679 1.00 97.69 90 PHE A O 1
ATOM 663 N N . PRO A 1 91 ? 3.296 8.284 -14.460 1.00 97.44 91 PRO A N 1
ATOM 664 C CA . PRO A 1 91 ? 2.181 8.317 -15.400 1.00 97.44 91 PRO A CA 1
ATOM 665 C C . PRO A 1 91 ? 1.345 7.033 -15.324 1.00 97.44 91 PRO A C 1
ATOM 667 O O . PRO A 1 91 ? 1.890 5.924 -15.282 1.00 97.44 91 PRO A O 1
ATOM 670 N N . ARG A 1 92 ? 0.020 7.189 -15.340 1.00 95.94 92 ARG A N 1
ATOM 671 C CA . ARG A 1 92 ? -0.954 6.093 -15.248 1.00 95.94 92 ARG A CA 1
ATOM 672 C C . ARG A 1 92 ? -0.608 4.944 -16.204 1.00 95.94 92 ARG A C 1
ATOM 674 O O . ARG A 1 92 ? -0.387 5.160 -17.394 1.00 95.94 92 ARG A O 1
ATOM 681 N N . GLY A 1 93 ? -0.550 3.725 -15.665 1.00 95.69 93 GLY A N 1
ATOM 682 C CA . GLY A 1 93 ? -0.225 2.497 -16.402 1.00 95.69 93 GLY A CA 1
ATOM 683 C C . GLY A 1 93 ? 1.271 2.224 -16.617 1.00 95.69 93 GLY A C 1
ATOM 684 O O . GLY A 1 93 ? 1.622 1.165 -17.135 1.00 95.69 93 GLY A O 1
ATOM 685 N N . THR A 1 94 ? 2.177 3.128 -16.224 1.00 98.12 94 THR A N 1
ATOM 686 C CA . THR A 1 94 ? 3.630 2.900 -16.379 1.00 98.12 94 THR A CA 1
ATOM 687 C C . THR A 1 94 ? 4.263 2.179 -15.190 1.00 98.12 94 THR A C 1
ATOM 689 O O . THR A 1 94 ? 5.195 1.399 -15.384 1.00 98.12 94 THR A O 1
ATOM 692 N N . MET A 1 95 ? 3.746 2.385 -13.983 1.00 98.56 95 MET A N 1
ATOM 693 C CA . MET A 1 95 ? 4.158 1.703 -12.759 1.00 98.56 95 MET A CA 1
ATOM 694 C C . MET A 1 95 ? 2.926 1.104 -12.085 1.00 98.56 95 MET A C 1
ATOM 696 O O . MET A 1 95 ? 1.854 1.696 -12.155 1.00 98.56 95 MET A O 1
ATOM 700 N N . ILE A 1 96 ? 3.081 -0.064 -11.463 1.00 98.81 96 ILE A N 1
ATOM 701 C CA . ILE A 1 96 ? 2.058 -0.688 -10.620 1.00 98.81 96 ILE A CA 1
ATOM 702 C C . ILE A 1 96 ? 2.706 -1.071 -9.291 1.00 98.81 96 ILE A C 1
ATOM 704 O O . ILE A 1 96 ? 3.609 -1.91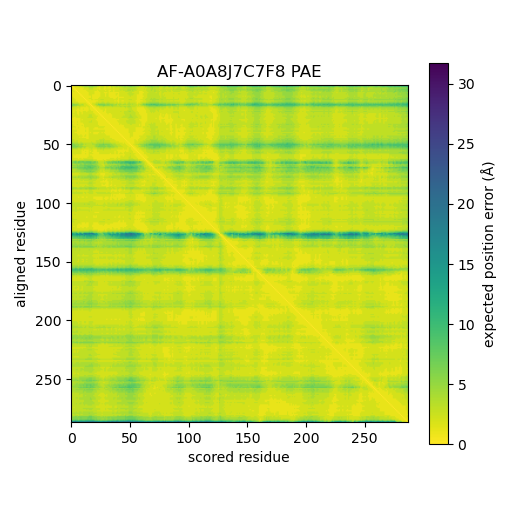3 -9.270 1.00 98.81 96 ILE A O 1
ATOM 708 N N . THR A 1 97 ? 2.258 -0.463 -8.194 1.00 98.69 97 THR A N 1
ATOM 709 C CA . THR A 1 97 ? 2.663 -0.843 -6.834 1.00 98.69 97 THR A CA 1
ATOM 710 C C . THR A 1 97 ? 1.723 -1.919 -6.301 1.00 98.69 97 THR A C 1
ATOM 712 O O . THR A 1 97 ? 0.531 -1.899 -6.606 1.00 98.69 97 THR A O 1
ATOM 715 N N . LEU A 1 98 ? 2.247 -2.894 -5.555 1.00 98.75 98 LEU A N 1
ATOM 716 C CA . LEU A 1 98 ? 1.451 -3.984 -4.979 1.00 98.75 98 LEU A CA 1
ATOM 717 C C . LEU A 1 98 ? 1.698 -4.040 -3.475 1.00 98.75 98 LEU A C 1
ATOM 719 O O . LEU A 1 98 ? 2.829 -4.261 -3.055 1.00 98.75 98 LEU A O 1
ATOM 723 N N . THR A 1 99 ? 0.650 -3.892 -2.674 1.00 98.00 99 THR A N 1
ATOM 724 C CA . THR A 1 99 ? 0.687 -3.941 -1.207 1.00 98.00 99 THR A CA 1
ATOM 725 C C . THR A 1 99 ? -0.153 -5.117 -0.702 1.00 98.00 99 THR A C 1
ATOM 727 O O . THR A 1 99 ? -1.201 -4.885 -0.104 1.00 98.00 99 THR A O 1
ATOM 730 N N . PRO A 1 100 ? 0.230 -6.384 -0.956 1.00 97.06 100 PRO A N 1
ATOM 731 C CA . PRO A 1 100 ? -0.483 -7.534 -0.393 1.00 97.06 100 PRO A CA 1
ATOM 732 C C . PRO A 1 100 ? -0.493 -7.452 1.136 1.00 97.06 100 PRO A C 1
ATOM 734 O O . PRO A 1 100 ? 0.561 -7.220 1.733 1.00 97.06 100 PRO A O 1
ATOM 737 N N . TRP A 1 101 ? -1.645 -7.670 1.778 1.00 95.75 101 TRP A N 1
ATOM 738 C CA . TRP A 1 101 ? -1.632 -7.842 3.238 1.00 95.75 101 TRP A CA 1
ATOM 739 C C . TRP A 1 101 ? -1.432 -9.286 3.662 1.00 95.75 101 TRP A C 1
ATOM 741 O O . TRP A 1 101 ? -0.772 -9.522 4.664 1.00 95.75 101 TRP A O 1
ATOM 751 N N . ASP A 1 102 ? -1.979 -10.230 2.901 1.00 95.25 102 ASP A N 1
ATOM 752 C CA . ASP A 1 102 ? -1.900 -11.667 3.150 1.00 95.25 102 ASP A CA 1
ATOM 753 C C . ASP A 1 102 ? -0.997 -12.313 2.081 1.00 95.25 102 ASP A C 1
ATOM 755 O O . ASP A 1 102 ? -1.152 -12.002 0.891 1.00 95.25 102 ASP A O 1
ATOM 759 N N . PRO A 1 103 ? -0.081 -13.235 2.445 1.00 94.44 103 PRO A N 1
ATOM 760 C CA . PRO A 1 103 ? 0.731 -13.984 1.483 1.00 94.44 103 PRO A CA 1
ATOM 761 C C . PRO A 1 103 ? -0.061 -14.611 0.320 1.00 94.44 103 PRO A C 1
ATOM 763 O O . PRO A 1 103 ? 0.457 -14.719 -0.794 1.00 94.44 103 PRO A O 1
ATOM 766 N N . GLN A 1 104 ? -1.328 -14.977 0.540 1.00 96.44 104 GLN A N 1
ATOM 767 C CA . GLN A 1 104 ? -2.230 -15.534 -0.476 1.00 96.44 104 GLN A CA 1
ATOM 768 C C . GLN A 1 104 ? -2.522 -14.568 -1.641 1.00 96.44 104 GLN A C 1
ATOM 770 O O . GLN A 1 104 ? -2.921 -15.006 -2.720 1.00 96.44 104 GLN A O 1
ATOM 775 N N . GLU A 1 105 ? -2.322 -13.260 -1.467 1.00 97.94 105 GLU A N 1
ATOM 776 C CA . GLU A 1 105 ? -2.604 -12.249 -2.497 1.00 97.94 105 GLU A CA 1
ATOM 777 C C . GLU A 1 105 ? -1.468 -12.082 -3.507 1.00 97.94 105 GLU A C 1
ATOM 779 O O . GLU A 1 105 ? -1.712 -11.659 -4.640 1.00 97.94 105 GLU A O 1
ATOM 784 N N . VAL A 1 106 ? -0.234 -12.442 -3.131 1.00 96.56 106 VAL A N 1
ATOM 785 C CA . VAL A 1 106 ? 0.980 -12.169 -3.921 1.00 96.56 106 VAL A CA 1
ATOM 786 C C . VAL A 1 106 ? 0.862 -12.736 -5.333 1.00 96.56 106 VAL A C 1
ATOM 788 O O . VAL A 1 106 ? 1.094 -12.022 -6.308 1.00 96.56 106 VAL A O 1
ATOM 791 N N . TRP A 1 107 ? 0.450 -14.001 -5.463 1.00 97.31 107 TRP A N 1
ATOM 792 C CA . TRP A 1 107 ? 0.288 -14.646 -6.769 1.00 97.31 107 TRP A CA 1
ATOM 793 C C . TRP A 1 107 ? -0.731 -13.913 -7.646 1.00 97.31 107 TRP A C 1
ATOM 795 O O . TRP A 1 107 ? -0.474 -13.653 -8.822 1.00 97.31 107 TRP A O 1
ATOM 805 N N . HIS A 1 108 ? -1.879 -13.557 -7.072 1.00 98.56 108 HIS A N 1
ATOM 806 C CA . HIS A 1 108 ? -2.966 -12.896 -7.785 1.00 98.56 108 HIS A CA 1
ATOM 807 C C . HIS A 1 108 ? -2.557 -11.509 -8.280 1.00 98.56 108 HIS A C 1
ATOM 809 O O . HIS A 1 108 ? -2.760 -11.199 -9.455 1.00 98.56 108 HIS A O 1
ATOM 815 N N . LEU A 1 109 ? -1.932 -10.721 -7.408 1.00 98.69 109 LEU A N 1
ATOM 816 C CA . LEU A 1 109 ? -1.463 -9.370 -7.699 1.00 98.69 109 LEU A CA 1
ATOM 817 C C . LEU A 1 109 ? -0.344 -9.356 -8.742 1.00 98.69 109 LEU A C 1
ATOM 819 O O . LEU A 1 109 ? -0.413 -8.600 -9.709 1.00 98.69 109 LEU A O 1
ATOM 823 N N . VAL A 1 110 ? 0.665 -10.218 -8.586 1.00 98.44 110 VAL A N 1
ATOM 824 C CA . VAL A 1 110 ? 1.789 -10.300 -9.530 1.00 98.44 110 VAL A CA 1
ATOM 825 C C . VAL A 1 110 ? 1.308 -10.736 -10.913 1.00 98.44 110 VAL A C 1
ATOM 827 O O . VAL A 1 110 ? 1.722 -10.145 -11.911 1.00 98.44 110 VAL A O 1
ATOM 830 N N . CYS A 1 111 ? 0.415 -11.728 -10.987 1.00 98.50 111 CYS A N 1
ATOM 831 C CA . CYS A 1 111 ? -0.151 -12.178 -12.258 1.00 98.50 111 CYS A CA 1
ATOM 832 C C . CYS A 1 111 ? -0.969 -11.076 -12.943 1.00 98.50 111 CYS A C 1
ATOM 834 O O . CYS A 1 111 ? -0.798 -10.857 -14.143 1.00 98.50 111 CYS A O 1
ATOM 836 N N . GLU A 1 112 ? -1.818 -10.367 -12.193 1.00 98.75 112 GLU A N 1
ATOM 837 C CA . GLU A 1 112 ? -2.621 -9.266 -12.735 1.00 98.75 112 GLU A CA 1
ATOM 838 C C . GLU A 1 112 ? -1.724 -8.135 -13.255 1.00 98.75 112 GLU A C 1
ATOM 840 O O . GLU A 1 112 ? -1.843 -7.731 -14.413 1.00 98.75 112 GLU A O 1
ATOM 845 N N . ALA A 1 113 ? -0.754 -7.687 -12.452 1.00 98.56 113 ALA A N 1
ATOM 846 C CA . ALA A 1 113 ? 0.182 -6.631 -12.830 1.00 98.56 113 ALA A CA 1
ATOM 847 C C . ALA A 1 113 ? 1.021 -7.005 -14.060 1.00 98.56 113 ALA A C 1
ATOM 849 O O . ALA A 1 113 ? 1.159 -6.204 -14.986 1.00 98.56 113 ALA A O 1
ATOM 850 N N . LEU A 1 114 ? 1.539 -8.237 -14.123 1.00 97.75 114 LEU A N 1
ATOM 851 C CA . LEU A 1 114 ? 2.254 -8.733 -15.302 1.00 97.75 114 LEU A CA 1
ATOM 852 C C . LEU A 1 114 ? 1.371 -8.736 -16.552 1.00 97.75 114 LEU A C 1
ATOM 854 O O . LEU A 1 114 ? 1.851 -8.371 -17.628 1.00 97.75 114 LEU A O 1
ATOM 858 N N . GLY A 1 115 ? 0.095 -9.101 -16.411 1.00 97.81 115 GLY A N 1
ATOM 859 C CA . GLY A 1 115 ? -0.892 -9.067 -17.489 1.00 97.81 115 GLY A CA 1
ATOM 860 C C . GLY A 1 115 ? -1.140 -7.659 -18.035 1.00 97.81 115 GLY A C 1
ATOM 861 O O . GLY A 1 115 ? -1.283 -7.495 -19.246 1.00 97.81 115 GLY A O 1
ATOM 862 N N . LYS A 1 116 ? -1.102 -6.627 -17.177 1.00 97.94 116 LYS A N 1
ATOM 863 C CA . LYS A 1 116 ? -1.213 -5.215 -17.601 1.00 97.94 116 LYS A CA 1
ATOM 864 C C . LYS A 1 116 ? 0.023 -4.692 -18.328 1.00 97.94 116 LYS A C 1
ATOM 866 O O . LYS A 1 116 ? -0.059 -3.659 -18.985 1.00 97.94 116 LYS A O 1
ATOM 871 N N . ARG A 1 117 ? 1.158 -5.396 -18.232 1.00 97.44 117 ARG A N 1
ATOM 872 C CA . ARG A 1 117 ? 2.434 -5.026 -18.865 1.00 97.44 117 ARG A CA 1
ATOM 873 C C . ARG A 1 117 ? 2.838 -3.566 -18.582 1.00 97.44 117 ARG A C 1
ATOM 875 O O . ARG A 1 117 ? 3.081 -2.839 -19.544 1.00 97.44 117 ARG A O 1
ATOM 882 N N . PRO A 1 118 ? 2.948 -3.121 -17.315 1.00 98.25 118 PRO A N 1
ATOM 883 C CA . PRO A 1 118 ? 3.538 -1.822 -17.001 1.00 98.25 118 PRO A CA 1
ATOM 884 C C . PRO A 1 118 ? 5.047 -1.832 -17.293 1.00 98.25 118 PRO A C 1
ATOM 886 O O . PRO A 1 118 ? 5.649 -2.875 -17.563 1.00 98.25 118 PRO A O 1
ATOM 889 N N . ALA A 1 119 ? 5.689 -0.669 -17.222 1.00 98.38 119 ALA A N 1
ATOM 890 C CA . ALA A 1 119 ? 7.145 -0.594 -17.287 1.00 98.38 119 ALA A CA 1
ATOM 891 C C . ALA A 1 119 ? 7.780 -1.106 -15.983 1.00 98.38 119 ALA A C 1
ATOM 893 O O . ALA A 1 119 ? 8.821 -1.761 -16.033 1.00 98.38 119 ALA A O 1
ATOM 894 N N . VAL A 1 120 ? 7.144 -0.851 -14.835 1.00 98.75 120 VAL A N 1
ATOM 895 C CA . VAL A 1 120 ? 7.654 -1.237 -13.512 1.00 98.75 120 VAL A CA 1
ATOM 896 C C . VAL A 1 120 ? 6.559 -1.889 -12.677 1.00 98.75 120 VAL A C 1
ATOM 898 O O . VAL A 1 120 ? 5.433 -1.396 -12.633 1.00 98.75 120 VAL A O 1
ATOM 901 N N . ILE A 1 121 ? 6.899 -2.980 -11.997 1.00 98.81 121 ILE A N 1
ATOM 902 C CA . ILE A 1 121 ? 6.066 -3.598 -10.962 1.00 98.81 121 ILE A CA 1
ATOM 903 C C . ILE A 1 121 ? 6.823 -3.468 -9.642 1.00 98.81 121 ILE A C 1
ATOM 905 O O . ILE A 1 121 ? 7.980 -3.881 -9.560 1.00 98.81 121 ILE A O 1
ATOM 909 N N . ALA A 1 122 ? 6.192 -2.900 -8.619 1.00 98.62 122 ALA A N 1
ATOM 910 C CA . ALA A 1 122 ? 6.817 -2.645 -7.326 1.00 98.62 122 ALA A CA 1
ATOM 911 C C . ALA A 1 122 ? 6.048 -3.332 -6.185 1.00 98.62 122 ALA A C 1
ATOM 913 O O . ALA A 1 122 ? 5.191 -2.708 -5.556 1.00 98.62 122 ALA A O 1
ATOM 914 N N . PRO A 1 123 ? 6.304 -4.630 -5.925 1.00 98.31 123 PRO A N 1
ATOM 915 C CA . PRO A 1 123 ? 5.744 -5.314 -4.770 1.00 98.31 123 PRO A CA 1
ATOM 916 C C . PRO A 1 123 ? 6.377 -4.813 -3.474 1.00 98.31 123 PRO A C 1
ATOM 918 O O . PRO A 1 123 ? 7.601 -4.753 -3.359 1.00 98.31 123 PRO A O 1
ATOM 921 N N . VAL A 1 124 ? 5.530 -4.514 -2.498 1.00 96.50 124 VAL A N 1
ATOM 922 C CA . VAL A 1 124 ? 5.875 -4.110 -1.139 1.00 96.50 124 VAL A CA 1
ATOM 923 C C . VAL A 1 124 ? 5.585 -5.292 -0.227 1.00 96.50 124 VAL A C 1
ATOM 925 O O . VAL A 1 124 ? 4.426 -5.647 -0.021 1.00 96.50 124 VAL A O 1
ATOM 928 N N . VAL A 1 125 ? 6.636 -5.949 0.262 1.00 92.19 125 VAL A N 1
ATOM 929 C CA . VAL A 1 125 ? 6.522 -7.205 1.017 1.00 92.19 125 VAL A CA 1
ATOM 930 C C . VAL A 1 125 ? 7.174 -7.084 2.390 1.00 92.19 125 VAL A C 1
ATOM 932 O O . VAL A 1 125 ? 8.238 -6.478 2.549 1.00 92.19 125 VAL A O 1
ATOM 935 N N . THR A 1 126 ? 6.515 -7.654 3.393 1.00 85.69 126 THR A N 1
ATOM 936 C CA . THR A 1 126 ? 6.913 -7.557 4.800 1.00 85.69 126 THR A CA 1
ATOM 937 C C . THR A 1 126 ? 8.008 -8.559 5.175 1.00 85.69 126 THR A C 1
ATOM 939 O O . THR A 1 126 ? 8.274 -9.522 4.456 1.00 85.69 126 THR A O 1
ATOM 942 N N . ARG A 1 127 ? 8.701 -8.288 6.293 1.00 69.31 127 ARG A N 1
ATOM 943 C CA . ARG A 1 127 ? 9.816 -9.102 6.810 1.00 69.31 127 ARG A CA 1
ATOM 944 C C . ARG A 1 127 ? 9.391 -10.314 7.648 1.00 69.31 127 ARG A C 1
ATOM 946 O O . ARG A 1 127 ? 9.941 -11.386 7.394 1.00 69.31 127 ARG A O 1
ATOM 953 N N . PRO A 1 128 ? 8.547 -10.203 8.694 1.00 72.38 128 PRO A N 1
ATOM 954 C CA . PRO A 1 128 ? 8.235 -11.393 9.470 1.00 72.38 128 PRO A CA 1
ATOM 955 C C . PRO A 1 128 ? 7.352 -12.326 8.646 1.00 72.38 128 PRO A C 1
ATOM 957 O O . PRO A 1 128 ? 6.527 -11.886 7.848 1.00 72.38 128 PRO A O 1
ATOM 960 N N . SER A 1 129 ? 7.537 -13.632 8.841 1.00 79.19 129 SER A N 1
ATOM 961 C CA . SER A 1 129 ? 6.583 -14.607 8.320 1.00 79.19 129 SER A CA 1
ATOM 962 C C . SER A 1 129 ? 5.239 -14.362 8.986 1.00 79.19 129 SER A C 1
ATOM 964 O O . SER A 1 129 ? 5.130 -14.438 10.208 1.00 79.19 129 SER A O 1
ATOM 966 N N . GLU A 1 130 ? 4.232 -14.065 8.179 1.00 83.25 130 GLU A N 1
ATOM 967 C CA . GLU A 1 130 ? 2.873 -13.900 8.662 1.00 83.25 130 GLU A CA 1
ATOM 968 C C . GLU A 1 130 ? 2.124 -15.232 8.591 1.00 83.25 130 GLU A C 1
ATOM 970 O O . GLU A 1 130 ? 2.337 -16.055 7.693 1.00 83.25 130 GLU A O 1
ATOM 975 N N . VAL A 1 131 ? 1.227 -15.454 9.549 1.00 86.88 131 VAL A N 1
ATOM 976 C CA . VAL A 1 131 ? 0.351 -16.627 9.533 1.00 86.88 131 VAL A CA 1
ATOM 977 C C . VAL A 1 131 ? -0.650 -16.467 8.394 1.00 86.88 131 VAL A C 1
ATOM 979 O O . VAL A 1 131 ? -1.351 -15.459 8.307 1.00 86.88 131 VAL A O 1
ATOM 982 N N . VAL A 1 132 ? -0.747 -17.474 7.529 1.00 92.50 132 VAL A N 1
ATOM 983 C CA . VAL A 1 132 ? -1.768 -17.505 6.477 1.00 92.50 132 VAL A CA 1
ATOM 984 C C . VAL A 1 132 ? -3.147 -17.604 7.131 1.00 92.50 132 VAL A C 1
ATOM 986 O O . VAL A 1 132 ? -3.425 -18.559 7.859 1.00 92.50 132 VAL A O 1
ATOM 989 N N . ILE A 1 133 ? -4.001 -16.607 6.899 1.00 93.12 133 ILE A N 1
ATOM 990 C CA . ILE A 1 133 ? -5.328 -16.537 7.515 1.00 93.12 133 ILE A CA 1
ATOM 991 C C . ILE A 1 133 ? -6.299 -17.448 6.765 1.00 93.12 133 ILE A C 1
ATOM 993 O O . ILE A 1 133 ? -6.393 -17.410 5.536 1.00 93.12 133 ILE A O 1
ATOM 997 N N . ASP A 1 134 ? -7.097 -18.212 7.513 1.00 95.25 134 ASP A N 1
ATOM 998 C CA . ASP A 1 134 ? -8.306 -18.828 6.969 1.00 95.25 134 ASP A CA 1
ATOM 999 C C . ASP A 1 134 ? -9.371 -17.743 6.754 1.00 95.25 134 ASP A C 1
ATOM 1001 O O . ASP A 1 134 ? -10.138 -17.374 7.651 1.00 95.25 134 ASP A O 1
ATOM 1005 N N . ARG A 1 135 ? -9.361 -17.176 5.546 1.00 96.56 135 ARG A N 1
ATOM 1006 C CA . ARG A 1 135 ? -10.231 -16.062 5.151 1.00 96.56 135 ARG A CA 1
ATOM 1007 C C . ARG A 1 135 ? -11.702 -16.467 5.185 1.00 96.56 135 ARG A C 1
ATOM 1009 O O . ARG A 1 135 ? -12.524 -15.687 5.654 1.00 96.56 135 ARG A O 1
ATOM 1016 N N . ALA A 1 136 ? -12.024 -17.695 4.776 1.00 95.50 136 ALA A N 1
ATOM 1017 C CA . ALA A 1 136 ? -13.396 -18.192 4.771 1.00 95.50 136 ALA A CA 1
ATOM 1018 C C . ALA A 1 136 ? -13.943 -18.327 6.199 1.00 95.50 136 ALA A C 1
ATOM 1020 O O . ALA A 1 136 ? -15.023 -17.811 6.488 1.00 95.50 136 ALA A O 1
ATOM 1021 N N . ALA A 1 137 ? -13.173 -18.927 7.113 1.00 93.94 137 ALA A N 1
ATOM 1022 C CA . ALA A 1 137 ? -13.568 -19.054 8.518 1.00 93.94 137 ALA A CA 1
ATOM 1023 C C . ALA A 1 137 ? -13.750 -17.695 9.222 1.00 93.94 137 ALA A C 1
ATOM 1025 O O . ALA A 1 137 ? -14.510 -17.589 10.184 1.00 93.94 137 ALA A O 1
ATOM 1026 N N . ARG A 1 138 ? -13.070 -16.647 8.741 1.00 91.12 138 ARG A N 1
ATOM 1027 C CA . ARG A 1 138 ? -13.160 -15.271 9.259 1.00 91.12 138 ARG A CA 1
ATOM 1028 C C . ARG A 1 138 ? -14.187 -14.396 8.529 1.00 91.12 138 ARG A C 1
ATOM 1030 O O . ARG A 1 138 ? -14.334 -13.230 8.888 1.00 91.12 138 ARG A O 1
ATOM 1037 N N . GLY A 1 139 ? -14.895 -14.928 7.529 1.00 94.38 139 GLY A N 1
ATOM 1038 C CA . GLY A 1 139 ? -15.852 -14.158 6.726 1.00 94.38 139 GLY A CA 1
ATOM 1039 C C . GLY A 1 139 ? -15.197 -13.045 5.900 1.00 94.38 139 GLY A C 1
ATOM 1040 O O . GLY A 1 139 ? -15.801 -11.996 5.694 1.00 94.38 139 GLY A O 1
ATOM 1041 N N . LEU A 1 140 ? -13.949 -13.251 5.477 1.00 97.81 140 LEU A N 1
ATOM 1042 C CA . LEU A 1 140 ? -13.189 -12.326 4.643 1.00 97.81 140 LEU A CA 1
ATOM 1043 C C . LEU A 1 140 ? -13.307 -12.712 3.165 1.00 97.81 140 LEU A C 1
ATOM 1045 O O . LEU A 1 140 ? -13.353 -13.894 2.815 1.00 97.81 140 LEU A O 1
ATOM 1049 N N . ALA A 1 141 ? -13.279 -11.714 2.285 1.00 98.19 141 ALA A N 1
ATOM 1050 C CA . ALA A 1 141 ? -13.265 -11.910 0.840 1.00 98.19 141 ALA A CA 1
ATOM 1051 C C . ALA A 1 141 ? -12.073 -12.780 0.398 1.00 98.19 141 ALA A C 1
ATOM 1053 O O . ALA A 1 141 ? -11.006 -12.713 1.018 1.00 98.19 141 ALA A O 1
ATOM 1054 N N . PRO A 1 142 ? -12.198 -13.573 -0.681 1.00 98.25 142 PRO A N 1
ATOM 1055 C CA . PRO A 1 142 ? -11.110 -14.417 -1.167 1.00 98.25 142 PRO A CA 1
ATOM 1056 C C . PRO A 1 142 ? -9.897 -13.581 -1.597 1.00 98.25 142 PRO A C 1
ATOM 1058 O O . PRO A 1 142 ? -10.041 -12.474 -2.110 1.00 98.25 142 PRO A O 1
ATOM 1061 N N . ALA A 1 143 ? -8.688 -14.137 -1.468 1.00 98.06 143 ALA A N 1
ATOM 1062 C CA . ALA A 1 143 ? -7.446 -13.447 -1.848 1.00 98.06 143 ALA A CA 1
ATOM 1063 C C . ALA A 1 143 ? -7.426 -13.001 -3.325 1.00 98.06 143 ALA A C 1
ATOM 1065 O O . ALA A 1 143 ? -6.774 -12.026 -3.691 1.00 98.06 143 ALA A O 1
ATOM 1066 N N . GLY A 1 144 ? -8.186 -13.689 -4.185 1.00 98.31 144 GLY A N 1
ATOM 1067 C CA . GLY A 1 144 ? -8.339 -13.337 -5.592 1.00 98.31 144 GLY A CA 1
ATOM 1068 C C . GLY A 1 144 ? -8.963 -11.962 -5.847 1.00 98.31 144 GLY A C 1
ATOM 1069 O O . GLY A 1 144 ? -8.717 -11.414 -6.924 1.00 98.31 144 GLY A O 1
ATOM 1070 N N . SER A 1 145 ? -9.707 -11.402 -4.885 1.00 98.56 145 SER A N 1
ATOM 1071 C CA . SER A 1 145 ? -10.300 -10.060 -4.972 1.00 98.56 145 SER A CA 1
ATOM 1072 C C . SER A 1 145 ? -9.246 -8.953 -5.036 1.00 98.56 145 SER A C 1
ATOM 1074 O O . SER A 1 145 ? -9.501 -7.909 -5.628 1.00 98.56 145 SER A O 1
ATOM 1076 N N . ALA A 1 146 ? -8.028 -9.202 -4.540 1.00 98.62 146 ALA A N 1
ATOM 1077 C CA . ALA A 1 146 ? -6.926 -8.239 -4.569 1.00 98.62 146 ALA A CA 1
ATOM 1078 C C . ALA A 1 146 ? -6.565 -7.748 -5.986 1.00 98.62 146 ALA A C 1
ATOM 1080 O O . ALA A 1 146 ? -6.041 -6.648 -6.142 1.00 98.62 146 ALA A O 1
ATOM 1081 N N . ARG A 1 147 ? -6.901 -8.512 -7.039 1.00 98.56 147 ARG A N 1
ATOM 1082 C CA . ARG A 1 147 ? -6.699 -8.108 -8.447 1.00 98.56 147 ARG A CA 1
ATOM 1083 C C . ARG A 1 147 ? -7.416 -6.812 -8.826 1.00 98.56 147 ARG A C 1
ATOM 1085 O O . ARG A 1 147 ? -6.994 -6.149 -9.766 1.00 98.56 147 ARG A O 1
ATOM 1092 N N . GLN A 1 148 ? -8.482 -6.465 -8.107 1.00 98.38 148 GLN A N 1
ATOM 1093 C CA . GLN A 1 148 ? -9.250 -5.237 -8.319 1.00 98.38 148 GLN A CA 1
ATOM 1094 C C . GLN A 1 148 ? -8.515 -3.983 -7.821 1.00 98.38 148 GLN A C 1
ATOM 1096 O O . GLN A 1 148 ? -8.956 -2.869 -8.074 1.00 98.38 148 GLN A O 1
ATOM 1101 N N . GLY A 1 149 ? -7.392 -4.137 -7.114 1.00 98.50 149 GLY A N 1
ATOM 1102 C CA . GLY A 1 149 ? -6.630 -3.024 -6.561 1.00 98.50 149 GLY A CA 1
ATOM 1103 C C . GLY A 1 149 ? -7.173 -2.537 -5.221 1.00 98.50 149 GLY A C 1
ATOM 1104 O O . GLY A 1 149 ? -6.441 -2.573 -4.241 1.00 98.50 149 GLY A O 1
ATOM 1105 N N . ILE A 1 150 ? -8.451 -2.180 -5.128 1.00 98.62 150 ILE A N 1
ATOM 1106 C CA . ILE A 1 150 ? -9.187 -2.068 -3.857 1.00 98.62 150 ILE A CA 1
ATOM 1107 C C . ILE A 1 150 ? -10.354 -3.048 -3.896 1.00 98.62 150 ILE A C 1
ATOM 1109 O O . ILE A 1 150 ? -10.901 -3.317 -4.961 1.00 98.62 150 ILE A O 1
ATOM 1113 N N . TYR A 1 151 ? -10.712 -3.624 -2.755 1.00 98.69 151 TYR A N 1
ATOM 1114 C CA . TYR A 1 151 ? -11.852 -4.530 -2.670 1.00 98.69 151 TYR A CA 1
ATOM 1115 C C . TYR A 1 151 ? -12.470 -4.504 -1.272 1.00 98.69 151 TYR A C 1
ATOM 1117 O O . TYR A 1 151 ? -11.787 -4.203 -0.288 1.00 98.69 151 TYR A O 1
ATOM 1125 N N . LEU A 1 152 ? -13.759 -4.844 -1.187 1.00 98.44 152 LEU A N 1
ATOM 1126 C CA . LEU A 1 152 ? -14.449 -5.063 0.082 1.00 98.44 152 LEU A CA 1
ATOM 1127 C C . LEU A 1 152 ? -13.884 -6.336 0.723 1.00 98.44 152 LEU A C 1
ATOM 1129 O O . LEU A 1 152 ? -14.211 -7.452 0.322 1.00 98.44 152 LEU A O 1
ATOM 1133 N N . LEU A 1 153 ? -12.986 -6.167 1.689 1.00 98.50 153 LEU A N 1
ATOM 1134 C CA . LEU A 1 153 ? -12.376 -7.253 2.445 1.00 98.50 153 LEU A CA 1
ATOM 1135 C C . LEU A 1 153 ? -13.399 -7.932 3.353 1.00 98.50 153 LEU A C 1
ATOM 1137 O O . LEU A 1 153 ? -13.375 -9.155 3.491 1.00 98.50 153 LEU A O 1
ATOM 1141 N N . ARG A 1 154 ? -14.285 -7.149 3.966 1.00 97.38 154 ARG A N 1
ATOM 1142 C CA . ARG A 1 154 ? -15.347 -7.655 4.832 1.00 97.38 154 ARG A CA 1
ATOM 1143 C C . ARG A 1 154 ? -16.548 -6.726 4.780 1.00 97.38 154 ARG A C 1
ATOM 1145 O O . ARG A 1 154 ? -16.408 -5.530 5.006 1.00 97.38 154 ARG A O 1
ATOM 1152 N N . GLU A 1 155 ? -17.716 -7.304 4.550 1.00 96.62 155 GLU A N 1
ATOM 1153 C CA . GLU A 1 155 ? -18.996 -6.605 4.631 1.00 96.62 155 GLU A CA 1
ATOM 1154 C C . GLU A 1 155 ? -19.475 -6.495 6.089 1.00 96.62 155 GLU A C 1
ATOM 1156 O O . GLU A 1 155 ? -19.248 -7.391 6.915 1.00 96.62 155 GLU A O 1
ATOM 1161 N N . ALA A 1 156 ? -20.138 -5.391 6.422 1.00 95.25 156 ALA A N 1
ATOM 1162 C CA . ALA A 1 156 ? -20.815 -5.206 7.698 1.00 95.25 156 ALA A CA 1
ATOM 1163 C C . ALA A 1 156 ? -21.893 -6.286 7.948 1.00 95.25 156 ALA A C 1
ATOM 1165 O O . ALA A 1 156 ? -22.632 -6.688 7.053 1.00 95.25 156 ALA A O 1
ATOM 1166 N N . LYS A 1 157 ? -22.048 -6.730 9.206 1.00 90.88 157 LYS A N 1
ATOM 1167 C CA . LYS A 1 157 ? -23.152 -7.625 9.600 1.00 90.88 157 LYS A CA 1
ATOM 1168 C C . LYS A 1 157 ? -24.431 -6.798 9.799 1.00 90.88 157 LYS A C 1
ATOM 1170 O O . LYS A 1 157 ? -24.805 -6.478 10.923 1.00 90.88 157 LYS A O 1
ATOM 1175 N N . GLY A 1 158 ? -25.093 -6.441 8.700 1.00 91.31 158 GLY A N 1
ATOM 1176 C CA . GLY A 1 158 ? -26.276 -5.574 8.692 1.00 91.31 158 GLY A CA 1
ATOM 1177 C C . GLY A 1 158 ? -25.929 -4.133 8.317 1.00 91.31 158 GLY A C 1
ATOM 1178 O O . GLY A 1 158 ? -25.063 -3.905 7.480 1.00 91.31 158 GLY A O 1
ATOM 1179 N N . ALA A 1 159 ? -26.609 -3.151 8.916 1.00 92.00 159 ALA A N 1
ATOM 1180 C CA . ALA A 1 159 ? -26.325 -1.746 8.633 1.00 92.00 159 ALA A CA 1
ATOM 1181 C C . ALA A 1 159 ? -24.916 -1.370 9.120 1.00 92.00 159 ALA A C 1
ATOM 1183 O O . ALA A 1 159 ? -24.595 -1.525 10.300 1.00 92.00 159 ALA A O 1
ATOM 1184 N N . SER A 1 160 ? -24.092 -0.882 8.196 1.00 93.69 160 SER A N 1
ATOM 1185 C CA . SER A 1 160 ? -22.729 -0.429 8.463 1.00 93.69 160 SER A CA 1
ATOM 1186 C C . SER A 1 160 ? -22.737 0.845 9.305 1.00 93.69 160 SER A C 1
ATOM 1188 O O . SER A 1 160 ? -23.410 1.818 8.964 1.00 93.69 160 SER A O 1
ATOM 1190 N N . ASN A 1 161 ? -21.995 0.846 10.412 1.00 95.31 161 ASN A N 1
ATOM 1191 C CA . ASN A 1 161 ? -21.791 2.034 11.238 1.00 95.31 161 ASN A CA 1
ATOM 1192 C C . ASN A 1 161 ? -20.678 2.931 10.687 1.00 95.31 161 ASN A C 1
ATOM 1194 O O . ASN A 1 161 ? -20.654 4.123 10.983 1.00 95.31 161 ASN A O 1
ATOM 1198 N N . VAL A 1 162 ? -19.727 2.354 9.948 1.00 96.81 162 VAL A N 1
ATOM 1199 C CA . VAL A 1 162 ? -18.526 3.040 9.462 1.00 96.81 162 VAL A CA 1
ATOM 1200 C C . VAL A 1 162 ? -17.857 2.233 8.353 1.00 96.81 162 VAL A C 1
ATOM 1202 O O . VAL A 1 162 ? -17.836 1.002 8.383 1.00 96.81 162 VAL A O 1
ATOM 1205 N N . THR A 1 163 ? -17.260 2.943 7.396 1.00 98.44 163 THR A N 1
ATOM 1206 C CA . THR A 1 163 ? -16.332 2.362 6.420 1.00 98.44 163 THR A CA 1
ATOM 1207 C C . THR A 1 163 ? -14.889 2.557 6.887 1.00 98.44 163 THR A C 1
ATOM 1209 O O . THR A 1 163 ? -14.473 3.673 7.202 1.00 98.44 163 THR A O 1
ATOM 1212 N N . VAL A 1 164 ? -14.109 1.480 6.914 1.00 98.81 164 VAL A N 1
ATOM 1213 C CA . VAL A 1 164 ? -12.676 1.496 7.230 1.00 98.81 164 VAL A CA 1
ATOM 1214 C C . VAL A 1 164 ? -11.894 1.077 5.994 1.00 98.81 164 VAL A C 1
ATOM 1216 O O . VAL A 1 164 ? -12.182 0.042 5.397 1.00 98.81 164 VAL A O 1
ATOM 1219 N N . VAL A 1 165 ? -10.888 1.863 5.618 1.00 98.94 165 VAL A N 1
ATOM 1220 C CA . VAL A 1 165 ? -9.980 1.546 4.510 1.00 98.94 165 VAL A CA 1
ATOM 1221 C C . VAL A 1 165 ? -8.598 1.217 5.066 1.00 98.94 165 VAL A C 1
ATOM 1223 O O . VAL A 1 165 ? -7.981 2.033 5.749 1.00 98.94 165 VAL A O 1
ATOM 1226 N N . LEU A 1 166 ? -8.108 0.017 4.777 1.00 98.88 166 LEU A N 1
ATOM 1227 C CA . LEU A 1 166 ? -6.836 -0.507 5.267 1.00 98.88 166 LEU A CA 1
ATOM 1228 C C . LEU A 1 166 ? -5.774 -0.503 4.159 1.00 98.88 166 LEU A C 1
ATOM 1230 O O . LEU A 1 166 ? -6.080 -0.808 3.004 1.00 98.88 166 LEU A O 1
ATOM 1234 N N . GLN A 1 167 ? -4.517 -0.221 4.514 1.00 98.44 167 GLN A N 1
ATOM 1235 C CA . GLN A 1 167 ? -3.368 -0.425 3.625 1.00 98.44 167 GLN A CA 1
ATOM 1236 C C . GLN A 1 167 ? -2.104 -0.791 4.409 1.00 98.44 167 GLN A C 1
ATOM 1238 O O . GLN A 1 167 ? -1.689 -0.069 5.315 1.00 98.44 167 GLN A O 1
ATOM 1243 N N . GLY A 1 168 ? -1.458 -1.886 4.017 1.00 95.94 168 GLY A N 1
ATOM 1244 C CA . GLY A 1 168 ? -0.285 -2.421 4.707 1.00 95.94 168 GLY A CA 1
ATOM 1245 C C . GLY A 1 168 ? -0.624 -3.693 5.477 1.00 95.94 168 GLY A C 1
ATOM 1246 O O . GLY A 1 168 ? -1.681 -3.813 6.099 1.00 95.94 168 GLY A O 1
ATOM 1247 N N . SER A 1 169 ? 0.282 -4.663 5.406 1.00 95.38 169 SER A N 1
ATOM 1248 C CA . SER A 1 169 ? 0.070 -5.999 5.961 1.00 95.38 169 SER A CA 1
ATOM 1249 C C . SER A 1 169 ? -0.034 -5.965 7.480 1.00 95.38 169 SER A C 1
ATOM 1251 O O . SER A 1 169 ? -0.971 -6.517 8.052 1.00 95.38 169 SER A O 1
ATOM 1253 N N . GLU A 1 170 ? 0.858 -5.239 8.145 1.00 94.62 170 GLU A N 1
ATOM 1254 C CA . GLU A 1 170 ? 0.933 -5.174 9.597 1.00 94.62 170 GLU A CA 1
ATOM 1255 C C . GLU A 1 170 ? -0.332 -4.590 10.235 1.00 94.62 170 GLU A C 1
ATOM 1257 O O . GLU A 1 170 ? -0.805 -5.113 11.244 1.00 94.62 170 GLU A O 1
ATOM 1262 N N . VAL A 1 171 ? -0.923 -3.563 9.614 1.00 96.56 171 VAL A N 1
ATOM 1263 C CA . VAL A 1 171 ? -2.157 -2.947 10.115 1.00 96.56 171 VAL A CA 1
ATOM 1264 C C . VAL A 1 171 ? -3.373 -3.816 9.823 1.00 96.56 171 VAL A C 1
ATOM 1266 O O . VAL A 1 171 ? -4.262 -3.895 10.666 1.00 96.56 171 VAL A O 1
ATOM 1269 N N . ALA A 1 172 ? -3.401 -4.508 8.679 1.00 97.19 172 ALA A N 1
ATOM 1270 C CA . ALA A 1 172 ? -4.481 -5.423 8.329 1.00 97.19 172 ALA A CA 1
ATOM 1271 C C . ALA A 1 172 ? -4.484 -6.674 9.218 1.00 97.19 172 ALA A C 1
ATOM 1273 O O . ALA A 1 172 ? -5.549 -7.105 9.657 1.00 97.19 172 ALA A O 1
ATOM 1274 N N . TYR A 1 173 ? -3.312 -7.218 9.553 1.00 96.56 173 TYR A N 1
ATOM 1275 C CA . TYR A 1 173 ? -3.200 -8.311 10.517 1.00 96.56 173 TYR A CA 1
ATOM 1276 C C . TYR A 1 173 ? -3.684 -7.893 11.908 1.00 96.56 173 TYR A C 1
ATOM 1278 O O . TYR A 1 173 ? -4.549 -8.572 12.460 1.00 96.56 173 TYR A O 1
ATOM 1286 N N . ALA A 1 174 ? -3.208 -6.758 12.434 1.00 97.06 174 ALA A N 1
ATOM 1287 C CA . ALA A 1 174 ? -3.677 -6.220 13.716 1.00 97.06 174 ALA A CA 1
ATOM 1288 C C . ALA A 1 174 ? -5.193 -5.940 13.705 1.00 97.06 174 ALA A C 1
ATOM 1290 O O . ALA A 1 174 ? -5.898 -6.219 14.676 1.00 97.06 174 ALA A O 1
ATOM 1291 N N . PHE A 1 175 ? -5.730 -5.465 12.578 1.00 98.19 175 PHE A N 1
ATOM 1292 C CA . PHE A 1 175 ? -7.165 -5.270 12.416 1.00 98.19 175 PHE A CA 1
ATOM 1293 C C . PHE A 1 175 ? -7.931 -6.596 12.511 1.00 98.19 175 PHE A C 1
ATOM 1295 O O . PHE A 1 175 ? -8.843 -6.740 13.322 1.00 98.19 175 PHE A O 1
ATOM 1302 N N . VAL A 1 176 ? -7.573 -7.574 11.676 1.00 97.31 176 VAL A N 1
ATOM 1303 C CA . VAL A 1 176 ? -8.309 -8.840 11.532 1.00 97.31 176 VAL A CA 1
ATOM 1304 C C . VAL A 1 176 ? -8.194 -9.713 12.782 1.00 97.31 176 VAL A C 1
ATOM 1306 O O . VAL A 1 176 ? -9.160 -10.393 13.146 1.00 97.31 176 VAL A O 1
ATOM 1309 N N . GLN A 1 177 ? -7.024 -9.734 13.421 1.00 96.06 177 GLN A N 1
ATOM 1310 C CA . GLN A 1 177 ? -6.763 -10.595 14.574 1.00 96.06 177 GLN A CA 1
ATOM 1311 C C . GLN A 1 177 ? -7.324 -10.015 15.873 1.00 96.06 177 GLN A C 1
ATOM 1313 O O . GLN A 1 177 ? -7.900 -10.779 16.648 1.00 96.06 177 GLN A O 1
ATOM 1318 N N . ASP A 1 178 ? -7.239 -8.694 16.060 1.00 97.19 178 ASP A N 1
ATOM 1319 C CA . ASP A 1 178 ? -7.482 -8.066 17.361 1.00 97.19 178 ASP A CA 1
ATOM 1320 C C . ASP A 1 178 ? -8.612 -7.026 17.327 1.00 97.19 178 ASP A C 1
ATOM 1322 O O . ASP A 1 178 ? -9.555 -7.114 18.117 1.00 97.19 178 ASP A O 1
ATOM 1326 N N . ALA A 1 179 ? -8.569 -6.053 16.409 1.00 98.31 179 ALA A N 1
ATOM 1327 C CA . ALA A 1 179 ? -9.552 -4.963 16.387 1.00 98.31 179 ALA A CA 1
ATOM 1328 C C . ALA A 1 179 ? -10.958 -5.454 16.011 1.00 98.31 179 ALA A C 1
ATOM 1330 O O . ALA A 1 179 ? -11.950 -5.069 16.631 1.00 98.31 179 ALA A O 1
ATOM 1331 N N . LEU A 1 180 ? -11.051 -6.329 15.007 1.00 97.25 180 LEU A N 1
ATOM 1332 C CA . LEU A 1 180 ? -12.314 -6.832 14.481 1.00 97.25 180 LEU A CA 1
ATOM 1333 C C . LEU A 1 180 ? -13.126 -7.602 15.542 1.00 97.25 180 LEU A C 1
ATOM 1335 O O . LEU A 1 180 ? -14.293 -7.254 15.725 1.00 97.25 180 LEU A O 1
ATOM 1339 N N . PRO A 1 181 ? -12.562 -8.563 16.303 1.00 96.69 181 PRO A N 1
ATOM 1340 C CA . PRO A 1 181 ? -13.280 -9.184 17.420 1.00 96.69 181 PRO A CA 1
ATOM 1341 C C . PRO A 1 181 ? -13.775 -8.186 18.477 1.00 96.69 181 PRO A C 1
ATOM 1343 O O . PRO A 1 181 ? -14.873 -8.349 19.009 1.00 96.69 181 PRO A O 1
ATOM 1346 N N . LEU A 1 182 ? -12.998 -7.140 18.783 1.00 98.31 182 LEU A N 1
ATOM 1347 C CA . LEU A 1 182 ? -13.411 -6.101 19.735 1.00 98.31 182 LEU A CA 1
ATOM 1348 C C . LEU A 1 182 ? -14.601 -5.286 19.207 1.00 98.31 182 LEU A C 1
ATOM 1350 O O . LEU A 1 182 ? -15.534 -5.016 19.963 1.00 98.31 182 LEU A O 1
ATOM 1354 N N . LEU A 1 183 ? -14.600 -4.943 17.915 1.00 97.88 183 LEU A N 1
ATOM 1355 C CA . LEU A 1 183 ? -15.717 -4.261 17.252 1.00 97.88 183 LEU A CA 1
ATOM 1356 C C . LEU A 1 183 ? -16.984 -5.121 17.254 1.00 97.88 183 LEU A C 1
ATOM 1358 O O . LEU A 1 183 ? -18.056 -4.625 17.597 1.00 97.88 183 LEU A O 1
ATOM 1362 N N . GLU A 1 184 ? -16.858 -6.413 16.937 1.00 95.38 184 GLU A N 1
ATOM 1363 C CA . GLU A 1 184 ? -17.987 -7.350 16.947 1.00 95.38 184 GLU A CA 1
ATOM 1364 C C . GLU A 1 184 ? -18.595 -7.490 18.348 1.00 95.38 184 GLU A C 1
ATOM 1366 O O . GLU A 1 184 ? -19.813 -7.402 18.499 1.00 95.38 184 GLU A O 1
ATOM 1371 N N . ASN A 1 185 ? -17.760 -7.618 19.382 1.00 97.06 185 ASN A N 1
ATOM 1372 C CA . ASN A 1 185 ? -18.217 -7.678 20.774 1.00 97.06 185 ASN A CA 1
ATOM 1373 C C . ASN A 1 185 ? -18.893 -6.377 21.236 1.00 97.06 185 ASN A C 1
ATOM 1375 O O . ASN A 1 185 ? -19.777 -6.411 22.091 1.00 97.06 185 ASN A O 1
ATOM 1379 N N . ALA A 1 186 ? -18.492 -5.236 20.674 1.00 97.12 186 ALA A N 1
ATOM 1380 C CA . ALA A 1 186 ? -19.103 -3.937 20.937 1.00 97.12 186 ALA A CA 1
ATOM 1381 C C . ALA A 1 186 ? -20.369 -3.672 20.098 1.00 97.12 186 ALA A C 1
ATOM 1383 O O . ALA A 1 186 ? -20.992 -2.623 20.262 1.00 97.12 186 ALA A O 1
ATOM 1384 N N . GLY A 1 187 ? -20.752 -4.588 19.199 1.00 96.50 187 GLY A N 1
ATOM 1385 C CA . GLY A 1 187 ? -21.892 -4.410 18.297 1.00 96.50 187 GLY A CA 1
ATOM 1386 C C . GLY A 1 187 ? -21.669 -3.344 17.220 1.00 96.50 187 GLY A C 1
ATOM 1387 O O . GLY A 1 187 ? -22.639 -2.780 16.718 1.00 96.50 187 GLY A O 1
ATOM 1388 N N . ILE A 1 188 ? -20.410 -3.047 16.880 1.00 97.12 188 ILE A N 1
ATOM 1389 C CA . ILE A 1 188 ? -20.046 -2.075 15.846 1.00 97.12 188 ILE A CA 1
ATOM 1390 C C . ILE A 1 188 ? -19.835 -2.820 14.528 1.00 97.12 188 ILE A C 1
ATOM 1392 O O . ILE A 1 188 ? -18.868 -3.561 14.346 1.00 97.12 188 ILE A O 1
ATOM 1396 N N . ASN A 1 189 ? -20.744 -2.599 13.589 1.00 96.25 189 ASN A N 1
ATOM 1397 C CA . ASN A 1 189 ? -20.693 -3.153 12.249 1.00 96.25 189 ASN A CA 1
ATOM 1398 C C . ASN A 1 189 ? -19.846 -2.271 11.337 1.00 96.25 189 ASN A C 1
ATOM 1400 O O . ASN A 1 189 ? -20.103 -1.077 11.197 1.00 96.25 189 ASN A O 1
ATOM 1404 N N . VAL A 1 190 ? -18.852 -2.873 10.691 1.00 96.81 190 VAL A N 1
ATOM 1405 C CA . VAL A 1 190 ? -17.891 -2.158 9.850 1.00 96.81 190 VAL A CA 1
ATOM 1406 C C . VAL A 1 190 ? -17.830 -2.765 8.455 1.00 96.81 190 VAL A C 1
ATOM 1408 O O . VAL A 1 190 ? -17.699 -3.987 8.322 1.00 96.81 190 VAL A O 1
ATOM 1411 N N . ASP A 1 191 ? -17.901 -1.908 7.438 1.00 98.12 191 ASP A N 1
ATOM 1412 C CA . ASP A 1 191 ? -17.438 -2.249 6.094 1.00 98.12 191 ASP A CA 1
ATOM 1413 C C . ASP A 1 191 ? -15.934 -2.015 6.036 1.00 98.12 191 ASP A C 1
ATOM 1415 O O . ASP A 1 191 ? -15.445 -0.952 6.425 1.00 98.12 191 ASP A O 1
ATOM 1419 N N . VAL A 1 192 ? -15.194 -3.005 5.554 1.00 98.62 192 VAL A N 1
ATOM 1420 C CA . VAL A 1 192 ? -13.733 -2.962 5.515 1.00 98.62 192 VAL A CA 1
ATOM 1421 C C . VAL A 1 192 ? -13.281 -3.107 4.081 1.00 98.62 192 VAL A C 1
ATOM 1423 O O . VAL A 1 192 ? -13.492 -4.150 3.466 1.00 98.62 192 VAL A O 1
ATOM 1426 N N . PHE A 1 193 ? -12.616 -2.082 3.569 1.00 98.81 193 PHE A N 1
ATOM 1427 C CA . PHE A 1 193 ? -11.943 -2.114 2.281 1.00 98.81 193 PHE A CA 1
ATOM 1428 C C . PHE A 1 193 ? -10.443 -2.262 2.480 1.00 98.81 193 PHE A C 1
ATOM 1430 O O . PHE A 1 193 ? -9.879 -1.724 3.432 1.00 98.81 193 PHE A O 1
ATOM 1437 N N . TYR A 1 194 ? -9.790 -2.972 1.568 1.00 98.88 194 TYR A N 1
ATOM 1438 C CA . TYR A 1 194 ? -8.338 -3.097 1.564 1.00 98.88 194 TYR A CA 1
ATOM 1439 C C . TYR A 1 194 ? -7.754 -2.599 0.246 1.00 98.88 194 TYR A C 1
ATOM 1441 O O . TYR A 1 194 ? -8.204 -3.012 -0.824 1.00 98.88 194 TYR A O 1
ATOM 1449 N N . ILE A 1 195 ? -6.735 -1.742 0.329 1.00 98.81 195 ILE A N 1
ATOM 1450 C CA . ILE A 1 195 ? -5.980 -1.244 -0.821 1.00 98.81 195 ILE A CA 1
ATOM 1451 C C . ILE A 1 195 ? -4.789 -2.177 -1.063 1.00 98.81 195 ILE A C 1
ATOM 1453 O O . ILE A 1 195 ? -3.776 -2.133 -0.364 1.00 98.81 195 ILE A O 1
ATOM 1457 N N . ALA A 1 196 ? -4.903 -3.018 -2.084 1.00 98.62 196 ALA A N 1
ATOM 1458 C CA . ALA A 1 196 ? -3.838 -3.879 -2.583 1.00 98.62 196 ALA A CA 1
ATOM 1459 C C . ALA A 1 196 ? -3.016 -3.240 -3.719 1.00 98.62 196 ALA A C 1
ATOM 1461 O O . ALA A 1 196 ? -1.858 -3.606 -3.904 1.00 98.62 196 ALA A O 1
ATOM 1462 N N . SER A 1 197 ? -3.596 -2.319 -4.496 1.00 98.69 197 SER A N 1
ATOM 1463 C CA . SER A 1 197 ? -2.905 -1.537 -5.530 1.00 98.69 197 SER A CA 1
ATOM 1464 C C . SER A 1 197 ? -3.797 -0.413 -6.063 1.00 98.69 197 SER A C 1
ATOM 1466 O O . SER A 1 197 ? -4.794 -0.679 -6.738 1.00 98.69 197 SER A O 1
ATOM 1468 N N . SER A 1 198 ? -3.421 0.846 -5.828 1.00 98.38 198 SER A N 1
ATOM 1469 C CA . SER A 1 198 ? -4.124 1.996 -6.416 1.00 98.38 198 SER A CA 1
ATOM 1470 C C . SER A 1 198 ? -4.072 1.962 -7.944 1.00 98.38 198 SER A C 1
ATOM 1472 O O . SER A 1 198 ? -5.062 2.254 -8.610 1.00 98.38 198 SER A O 1
ATOM 1474 N N . GLU A 1 199 ? -2.941 1.536 -8.513 1.00 98.56 199 GLU A N 1
ATOM 1475 C CA . GLU A 1 199 ? -2.759 1.530 -9.962 1.00 98.56 199 GLU A CA 1
ATOM 1476 C C . GLU A 1 199 ? -3.553 0.422 -10.663 1.00 98.56 199 GLU A C 1
ATOM 1478 O O . GLU A 1 199 ? -4.036 0.644 -11.772 1.00 98.56 199 GLU A O 1
ATOM 1483 N N . LEU A 1 200 ? -3.732 -0.757 -10.050 1.00 98.75 200 LEU A N 1
ATOM 1484 C CA . LEU A 1 200 ? -4.621 -1.780 -10.619 1.00 98.75 200 LEU A CA 1
ATOM 1485 C C . LEU A 1 200 ? -6.079 -1.325 -10.610 1.00 98.75 200 LEU A C 1
ATOM 1487 O O . LEU A 1 200 ? -6.767 -1.526 -11.610 1.00 98.75 200 LEU A O 1
ATOM 1491 N N . PHE A 1 201 ? -6.517 -0.678 -9.527 1.00 98.62 201 PHE A N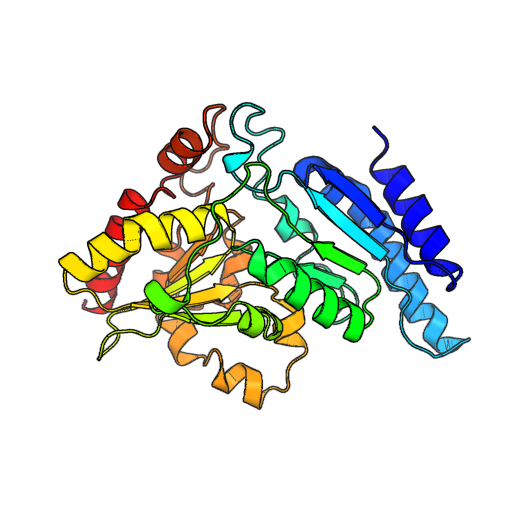 1
ATOM 1492 C CA . PHE A 1 201 ? -7.863 -0.116 -9.443 1.00 98.62 201 PHE A CA 1
ATOM 1493 C C . PHE A 1 201 ? -8.084 0.963 -10.499 1.00 98.62 201 PHE A C 1
ATOM 1495 O O . PHE A 1 201 ? -9.079 0.938 -11.218 1.00 98.62 201 PHE A O 1
ATOM 1502 N N . ASP A 1 202 ? -7.109 1.860 -10.660 1.00 97.75 202 ASP A N 1
ATOM 1503 C CA . ASP A 1 202 ? -7.166 2.903 -11.676 1.00 97.75 202 ASP A CA 1
ATOM 1504 C C . ASP A 1 202 ? -7.351 2.323 -13.076 1.00 97.75 202 ASP A C 1
ATOM 1506 O O . ASP A 1 202 ? -8.037 2.929 -13.891 1.00 97.75 202 ASP A O 1
ATOM 1510 N N . LEU A 1 203 ? -6.779 1.158 -13.376 1.00 97.81 203 LEU A N 1
ATOM 1511 C CA . LEU A 1 203 ? -6.892 0.519 -14.688 1.00 97.81 203 LEU A CA 1
ATOM 1512 C C . LEU A 1 203 ? -8.249 -0.156 -14.954 1.00 97.81 203 LEU A C 1
ATOM 1514 O O . LEU A 1 203 ? -8.464 -0.614 -16.079 1.00 97.81 203 LEU A O 1
ATOM 1518 N N . LEU A 1 204 ? -9.156 -0.213 -13.977 1.00 98.25 204 LEU A N 1
ATOM 1519 C CA . LEU A 1 204 ? -10.518 -0.707 -14.183 1.00 98.25 204 LEU A CA 1
ATOM 1520 C C . LEU A 1 204 ? -11.375 0.305 -14.972 1.00 98.25 204 LEU A C 1
ATOM 1522 O O . LEU A 1 204 ? -11.106 1.511 -14.927 1.00 98.25 204 LEU A O 1
ATOM 1526 N N . PRO A 1 205 ? -12.421 -0.150 -15.686 1.00 98.00 205 PRO A N 1
ATOM 1527 C CA . PRO A 1 205 ? -13.489 0.719 -16.178 1.00 98.00 205 PRO A CA 1
ATOM 1528 C C . PRO A 1 205 ? -14.084 1.591 -15.063 1.00 98.00 205 PRO A C 1
ATOM 1530 O O . PRO A 1 205 ? -14.147 1.170 -13.912 1.00 98.00 205 PRO A O 1
ATOM 1533 N N . ALA A 1 206 ? -14.548 2.797 -15.400 1.00 97.69 206 ALA A N 1
ATOM 1534 C CA . ALA A 1 206 ? -15.090 3.734 -14.410 1.00 97.69 206 ALA A CA 1
ATOM 1535 C C . ALA A 1 206 ? -16.305 3.164 -13.654 1.00 97.69 206 ALA A C 1
ATOM 1537 O O . ALA A 1 206 ? -16.393 3.328 -12.442 1.00 97.69 206 ALA A O 1
ATOM 1538 N N . ASP A 1 207 ? -17.186 2.442 -14.352 1.00 98.19 207 ASP A N 1
ATOM 1539 C CA . ASP A 1 207 ? -18.360 1.808 -13.740 1.00 98.19 207 ASP A CA 1
ATOM 1540 C C . ASP A 1 207 ? -17.960 0.731 -12.718 1.00 98.19 207 ASP A C 1
ATOM 1542 O O . ASP A 1 207 ? -18.570 0.630 -11.657 1.00 98.19 207 ASP A O 1
ATOM 1546 N N . ASP A 1 208 ? -16.891 -0.027 -12.994 1.00 98.19 208 ASP A N 1
ATOM 1547 C CA . ASP A 1 208 ? -16.358 -1.023 -12.059 1.00 98.19 208 ASP A CA 1
ATOM 1548 C C . ASP A 1 208 ? -15.729 -0.341 -10.835 1.00 98.19 208 ASP A C 1
ATOM 1550 O O . ASP A 1 208 ? -15.903 -0.808 -9.710 1.00 98.19 208 ASP A O 1
ATOM 1554 N N . GLN A 1 209 ? -15.026 0.781 -11.034 1.00 98.38 209 GLN A N 1
ATOM 1555 C CA . GLN A 1 209 ? -14.463 1.564 -9.929 1.00 98.38 209 GLN A CA 1
ATOM 1556 C C . GLN A 1 209 ? -15.561 2.082 -8.996 1.00 98.38 209 GLN A C 1
ATOM 1558 O O . GLN A 1 209 ? -15.464 1.895 -7.782 1.00 98.38 209 GLN A O 1
ATOM 1563 N N . GLU A 1 210 ? -16.616 2.674 -9.560 1.00 97.75 210 GLU A N 1
ATOM 1564 C CA . GLU A 1 210 ? -17.757 3.188 -8.796 1.00 97.75 210 GLU A CA 1
ATOM 1565 C C . GLU A 1 210 ? -18.520 2.060 -8.090 1.00 97.75 210 GLU A C 1
ATOM 1567 O O . GLU A 1 210 ? -18.913 2.206 -6.936 1.00 97.75 210 GLU A O 1
ATOM 1572 N N . ALA A 1 211 ? -18.685 0.903 -8.740 1.00 97.88 211 ALA A N 1
ATOM 1573 C CA . ALA A 1 211 ? -19.345 -0.251 -8.134 1.00 97.88 211 ALA A CA 1
ATOM 1574 C C . ALA A 1 211 ? -18.558 -0.831 -6.946 1.00 97.88 211 ALA A C 1
ATOM 1576 O O . ALA A 1 211 ? -19.159 -1.295 -5.976 1.00 97.88 211 ALA A O 1
ATOM 1577 N N . ILE A 1 212 ? -17.224 -0.825 -7.015 1.00 98.12 212 ILE A N 1
ATOM 1578 C CA . ILE A 1 212 ? -16.361 -1.368 -5.961 1.00 98.12 212 ILE A CA 1
ATOM 1579 C C . ILE A 1 212 ? -16.236 -0.388 -4.796 1.00 98.12 212 ILE A C 1
ATOM 1581 O O . ILE A 1 212 ? -16.404 -0.790 -3.646 1.00 98.12 212 ILE A O 1
ATOM 1585 N N . PHE A 1 213 ? -15.911 0.877 -5.063 1.00 98.06 213 PHE A N 1
ATOM 1586 C CA . PHE A 1 213 ? -15.673 1.875 -4.023 1.00 98.06 213 PHE A CA 1
ATOM 1587 C C . PHE A 1 213 ? -16.328 3.215 -4.391 1.00 98.06 213 PHE A C 1
ATOM 1589 O O . PHE A 1 213 ? -15.644 4.125 -4.865 1.00 98.06 213 PHE A O 1
ATOM 1596 N N . PRO A 1 214 ? -17.650 3.343 -4.168 1.00 96.31 214 PRO A N 1
ATOM 1597 C CA . PRO A 1 214 ? -18.401 4.533 -4.552 1.00 96.31 214 PRO A CA 1
ATOM 1598 C C . PRO A 1 214 ? -18.016 5.752 -3.712 1.00 96.31 214 PRO A C 1
ATOM 1600 O O . PRO A 1 214 ? -17.617 5.636 -2.545 1.00 96.31 214 PRO A O 1
ATOM 1603 N N . GLU A 1 215 ? -18.213 6.951 -4.263 1.00 95.62 215 GLU A N 1
ATOM 1604 C CA . GLU A 1 215 ? -17.822 8.207 -3.602 1.00 95.62 215 GLU A CA 1
ATOM 1605 C C . GLU A 1 215 ? -18.470 8.379 -2.211 1.00 95.62 215 GLU A C 1
ATOM 1607 O O . GLU A 1 215 ? -17.860 8.918 -1.281 1.00 95.62 215 GLU A O 1
ATOM 1612 N N . GLU A 1 216 ? -19.698 7.885 -2.031 1.00 95.00 216 GLU A N 1
ATOM 1613 C CA . GLU A 1 216 ? -20.413 7.912 -0.749 1.00 95.00 216 GLU A CA 1
ATOM 1614 C C . GLU A 1 216 ? -19.628 7.213 0.373 1.00 95.00 216 GLU A C 1
ATOM 1616 O O . GLU A 1 216 ? -19.557 7.716 1.503 1.00 95.00 216 GLU A O 1
ATOM 1621 N N . ARG A 1 217 ? -18.976 6.087 0.053 1.00 95.88 217 ARG A N 1
ATOM 1622 C CA . ARG A 1 217 ? -18.106 5.370 0.994 1.00 95.88 217 ARG A CA 1
ATOM 1623 C C . ARG A 1 217 ? -16.883 6.216 1.325 1.00 95.88 217 ARG A C 1
ATOM 1625 O O . ARG A 1 217 ? -16.581 6.406 2.499 1.00 95.88 217 ARG A O 1
ATOM 1632 N N . ALA A 1 218 ? -16.245 6.820 0.325 1.00 97.06 218 ALA A N 1
ATOM 1633 C CA . ALA A 1 218 ? -15.063 7.660 0.526 1.00 97.06 218 ALA A CA 1
ATOM 1634 C C . ALA A 1 218 ? -15.317 8.880 1.438 1.00 97.06 218 ALA A C 1
ATOM 1636 O O . ALA A 1 218 ? -14.444 9.289 2.210 1.00 97.06 218 ALA A O 1
ATOM 1637 N N . ARG A 1 219 ? -16.524 9.463 1.380 1.00 95.81 219 ARG A N 1
ATOM 1638 C CA . ARG A 1 219 ? -16.916 10.630 2.197 1.00 95.81 219 ARG A CA 1
ATOM 1639 C C . ARG A 1 219 ? -17.080 10.296 3.680 1.00 95.81 219 ARG A C 1
ATOM 1641 O O . ARG A 1 219 ? -16.849 11.160 4.528 1.00 95.81 219 ARG A O 1
ATOM 1648 N N . THR A 1 220 ? -17.467 9.066 3.996 1.00 94.88 220 THR A N 1
ATOM 1649 C CA . THR A 1 220 ? -17.770 8.610 5.365 1.00 94.88 220 THR A CA 1
ATOM 1650 C C . THR A 1 220 ? -16.716 7.664 5.934 1.00 94.88 220 THR A C 1
ATOM 1652 O O . THR A 1 220 ? -16.848 7.216 7.071 1.00 94.88 220 THR A O 1
ATOM 1655 N N . ALA A 1 221 ? -15.673 7.357 5.164 1.00 98.38 221 ALA A N 1
ATOM 1656 C CA . ALA A 1 221 ? -14.622 6.449 5.576 1.00 98.38 221 ALA A CA 1
ATOM 1657 C C . ALA A 1 221 ? -13.587 7.097 6.508 1.00 98.38 221 ALA A C 1
ATOM 1659 O O . ALA A 1 221 ? -13.345 8.306 6.475 1.00 98.38 221 ALA A O 1
ATOM 1660 N N . MET A 1 222 ? -12.901 6.250 7.273 1.00 98.75 222 MET A N 1
ATOM 1661 C CA . MET A 1 222 ? -11.593 6.541 7.866 1.00 98.75 222 MET A CA 1
ATOM 1662 C C . MET A 1 222 ? -10.545 5.544 7.359 1.00 98.75 222 MET A C 1
ATOM 1664 O O . MET A 1 222 ? -10.884 4.432 6.952 1.00 98.75 222 MET A O 1
ATOM 1668 N N . GLY A 1 223 ? -9.271 5.935 7.376 1.00 98.81 223 GLY A N 1
ATOM 1669 C CA . GLY A 1 223 ? -8.161 5.079 6.955 1.00 98.81 223 GLY A CA 1
ATOM 1670 C C . GLY A 1 223 ? -7.368 4.494 8.126 1.00 98.81 223 GLY A C 1
ATOM 1671 O O . GLY A 1 223 ? -7.316 5.076 9.209 1.00 98.81 223 GLY A O 1
ATOM 1672 N N . ILE A 1 224 ? -6.680 3.380 7.895 1.00 98.81 224 ILE A N 1
ATOM 1673 C CA . ILE A 1 224 ? -5.616 2.861 8.764 1.00 98.81 224 ILE A CA 1
ATOM 1674 C C . ILE A 1 224 ? -4.493 2.371 7.851 1.00 98.81 224 ILE A C 1
ATOM 1676 O O . ILE A 1 224 ? -4.693 1.455 7.051 1.00 98.81 224 ILE A O 1
ATOM 1680 N N . THR A 1 225 ? -3.323 3.002 7.932 1.00 98.44 225 THR A N 1
ATOM 1681 C CA . THR A 1 225 ? -2.188 2.692 7.055 1.00 98.44 225 THR A CA 1
ATOM 1682 C C . THR A 1 225 ? -0.898 2.465 7.832 1.00 98.44 225 THR A C 1
ATOM 1684 O O . THR A 1 225 ? -0.607 3.184 8.787 1.00 98.44 225 THR A O 1
ATOM 1687 N N . GLY A 1 226 ? -0.110 1.479 7.398 1.00 96.75 226 GLY A N 1
ATOM 1688 C CA . GLY A 1 226 ? 1.301 1.337 7.787 1.00 96.75 226 GLY A CA 1
ATOM 1689 C C . GLY A 1 226 ? 2.232 2.298 7.032 1.00 96.75 226 GLY A C 1
ATOM 1690 O O . GLY A 1 226 ? 3.410 2.417 7.362 1.00 96.75 226 GLY A O 1
ATOM 1691 N N . PHE A 1 227 ? 1.704 3.008 6.030 1.00 97.00 227 PHE A N 1
ATOM 1692 C CA . PHE A 1 227 ? 2.413 3.984 5.205 1.00 97.00 227 PHE A CA 1
ATOM 1693 C C . PHE A 1 227 ? 2.048 5.419 5.603 1.00 97.00 227 PHE A C 1
ATOM 1695 O O . PHE A 1 227 ? 1.513 5.689 6.675 1.00 97.00 227 PHE A O 1
ATOM 1702 N N . THR A 1 228 ? 2.344 6.397 4.755 1.00 96.88 228 THR A N 1
ATOM 1703 C CA . THR A 1 228 ? 2.036 7.800 5.041 1.00 96.88 228 THR A CA 1
ATOM 1704 C C . THR A 1 228 ? 0.572 8.148 4.774 1.00 96.88 228 THR A C 1
ATOM 1706 O O . THR A 1 228 ? -0.059 7.619 3.861 1.00 96.88 228 THR A O 1
ATOM 1709 N N . LEU A 1 229 ? 0.039 9.121 5.521 1.00 97.62 229 LEU A N 1
ATOM 1710 C CA . LEU A 1 229 ? -1.331 9.619 5.361 1.00 97.62 229 LEU A CA 1
ATOM 1711 C C . LEU A 1 229 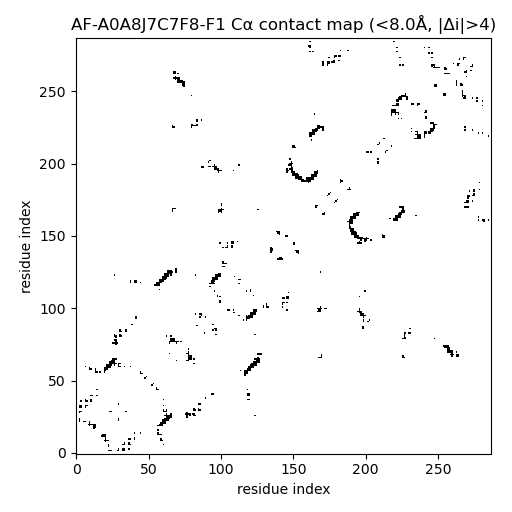? -1.722 9.978 3.906 1.00 97.62 229 LEU A C 1
ATOM 1713 O O . LEU A 1 229 ? -2.849 9.671 3.521 1.00 97.62 229 LEU A O 1
ATOM 1717 N N . PRO A 1 230 ? -0.856 10.578 3.061 1.00 97.31 230 PRO A N 1
ATOM 1718 C CA . PRO A 1 230 ? -1.234 10.899 1.686 1.00 97.31 230 PRO A CA 1
ATOM 1719 C C . PRO A 1 230 ? -1.628 9.695 0.826 1.00 97.31 230 PRO A C 1
ATOM 1721 O O . PRO A 1 230 ? -2.444 9.866 -0.076 1.00 97.31 230 PRO A O 1
ATOM 1724 N N . THR A 1 231 ? -1.142 8.484 1.133 1.00 97.25 231 THR A N 1
ATOM 1725 C CA . THR A 1 231 ? -1.589 7.247 0.454 1.00 97.25 231 THR A CA 1
ATOM 1726 C C . THR A 1 231 ? -3.094 6.994 0.616 1.00 97.25 231 THR A C 1
ATOM 1728 O O . THR A 1 231 ? -3.695 6.294 -0.195 1.00 97.25 231 THR A O 1
ATOM 1731 N N . MET A 1 232 ? -3.717 7.631 1.616 1.00 98.44 232 MET A N 1
ATOM 1732 C CA . MET A 1 232 ? -5.134 7.518 1.950 1.00 98.44 232 MET A CA 1
ATOM 1733 C C . MET A 1 232 ? -6.015 8.642 1.384 1.00 98.44 232 MET A C 1
ATOM 1735 O O . MET A 1 232 ? -7.239 8.536 1.426 1.00 98.44 232 MET A O 1
ATOM 1739 N N . TYR A 1 233 ? -5.451 9.732 0.853 1.00 97.62 233 TYR A N 1
ATOM 1740 C CA . TYR A 1 233 ? -6.223 10.952 0.563 1.00 97.62 233 TYR A CA 1
ATOM 1741 C C . TYR A 1 233 ? -7.327 10.797 -0.479 1.00 97.62 233 TYR A C 1
ATOM 1743 O O . TYR A 1 233 ? -8.358 11.463 -0.356 1.00 97.62 233 TYR A O 1
ATOM 1751 N N . ARG A 1 234 ? -7.133 9.949 -1.490 1.00 96.00 234 ARG A N 1
ATOM 1752 C CA . ARG A 1 234 ? -8.171 9.689 -2.497 1.00 96.00 234 ARG A CA 1
ATOM 1753 C C . ARG A 1 234 ? -9.285 8.779 -1.986 1.00 96.00 234 ARG A C 1
ATOM 1755 O O . ARG A 1 234 ? -10.410 8.879 -2.454 1.00 96.00 234 ARG A O 1
ATOM 1762 N N . TRP A 1 235 ? -8.971 7.922 -1.019 1.00 98.25 235 TRP A N 1
ATOM 1763 C CA . TRP A 1 235 ? -9.907 6.958 -0.447 1.00 98.25 235 TRP A CA 1
ATOM 1764 C C . TRP A 1 235 ? -10.734 7.577 0.676 1.00 98.25 235 TRP A C 1
ATOM 1766 O O . TRP A 1 235 ? -11.865 7.170 0.906 1.00 98.25 235 TRP A O 1
ATOM 1776 N N . ILE A 1 236 ? -10.175 8.583 1.353 1.00 98.56 236 ILE A N 1
ATOM 1777 C CA . ILE A 1 236 ? -10.789 9.289 2.474 1.00 98.56 236 ILE A CA 1
ATOM 1778 C C . ILE A 1 236 ? -10.950 10.760 2.097 1.00 98.56 236 ILE A C 1
ATOM 1780 O O . ILE A 1 236 ? -9.995 11.541 2.164 1.00 98.56 236 ILE A O 1
ATOM 1784 N N . THR A 1 237 ? -12.148 11.162 1.681 1.00 98.06 237 THR A N 1
ATOM 1785 C CA . THR A 1 237 ? -12.368 12.494 1.088 1.00 98.06 237 THR A CA 1
ATOM 1786 C C . THR A 1 237 ? -12.870 13.537 2.084 1.00 98.06 237 THR A C 1
ATOM 1788 O O . THR A 1 237 ? -12.765 14.733 1.811 1.00 98.06 237 THR A O 1
ATOM 1791 N N . SER A 1 238 ? -13.342 13.133 3.269 1.00 97.69 238 SER A N 1
ATOM 1792 C CA . SER A 1 238 ? -13.768 14.078 4.307 1.00 97.69 238 SER A CA 1
ATOM 1793 C C . SER A 1 238 ? -12.625 14.516 5.224 1.00 97.69 238 SER A C 1
ATOM 1795 O O . SER A 1 238 ? -11.754 13.735 5.604 1.00 97.69 238 SER A O 1
ATOM 1797 N N . ALA A 1 239 ? -12.658 15.784 5.649 1.00 97.12 239 ALA A N 1
ATOM 1798 C CA . ALA A 1 239 ? -11.707 16.313 6.628 1.00 97.12 239 ALA A CA 1
ATOM 1799 C C . ALA A 1 239 ? -11.792 15.568 7.972 1.00 97.12 239 ALA A C 1
ATOM 1801 O O . ALA A 1 239 ? -10.762 15.269 8.570 1.00 97.12 239 ALA A O 1
ATOM 1802 N N . ARG A 1 240 ? -13.013 15.219 8.412 1.00 96.88 240 ARG A N 1
ATOM 1803 C CA . ARG A 1 240 ? -13.241 14.414 9.624 1.00 96.88 240 ARG A CA 1
ATOM 1804 C C . ARG A 1 240 ? -12.630 13.016 9.487 1.00 96.88 240 ARG A C 1
ATOM 1806 O O . ARG A 1 240 ? -11.934 12.587 10.397 1.00 96.88 240 ARG A O 1
ATOM 1813 N N . GLY A 1 241 ? -12.840 12.342 8.351 1.00 98.19 241 GLY A N 1
ATOM 1814 C CA . GLY A 1 241 ? -12.254 11.027 8.077 1.00 98.19 241 GLY A CA 1
ATOM 1815 C C . GLY A 1 241 ? -10.728 11.066 8.060 1.00 98.19 241 GLY A C 1
ATOM 1816 O O . GLY A 1 241 ? -10.090 10.279 8.748 1.00 98.19 241 GLY A O 1
ATOM 1817 N N . ARG A 1 242 ? -10.126 12.043 7.365 1.00 98.06 242 ARG A N 1
ATOM 1818 C CA . ARG A 1 242 ? -8.659 12.211 7.326 1.00 98.06 242 ARG A CA 1
ATOM 1819 C C . ARG A 1 242 ? -8.059 12.518 8.695 1.00 98.06 242 ARG A C 1
ATOM 1821 O O . ARG A 1 242 ? -6.974 12.033 8.983 1.00 98.06 242 ARG A O 1
ATOM 1828 N N . ALA A 1 243 ? -8.747 13.303 9.523 1.00 97.62 243 ALA A N 1
ATOM 1829 C CA . ALA A 1 243 ? -8.313 13.588 10.889 1.00 97.62 243 ALA A CA 1
ATOM 1830 C C . ALA A 1 243 ? -8.413 12.360 11.813 1.00 97.62 243 ALA A C 1
ATOM 1832 O O . ALA A 1 243 ? -7.659 12.270 12.776 1.00 97.62 243 ALA A O 1
ATOM 1833 N N . ALA A 1 244 ? -9.327 11.429 11.523 1.00 98.00 244 ALA A N 1
ATOM 1834 C CA . ALA A 1 244 ? -9.468 10.165 12.244 1.00 98.00 244 ALA A CA 1
ATOM 1835 C C . ALA A 1 244 ? -8.543 9.049 11.716 1.00 98.00 244 ALA A C 1
ATOM 1837 O O . ALA A 1 244 ? -8.369 8.040 12.396 1.00 98.00 244 ALA A O 1
ATOM 1838 N N . THR A 1 245 ? -7.964 9.207 10.520 1.00 98.62 245 THR A N 1
ATOM 1839 C CA . THR A 1 245 ? -7.112 8.195 9.884 1.00 98.62 245 THR A CA 1
ATOM 1840 C C . THR A 1 245 ? -5.848 7.921 10.692 1.00 98.62 245 THR A C 1
ATOM 1842 O O . THR A 1 245 ? -5.098 8.841 11.019 1.00 98.62 245 THR A O 1
ATOM 1845 N N . LEU A 1 246 ? -5.562 6.639 10.927 1.00 98.75 246 LEU A N 1
ATOM 1846 C CA . LEU A 1 246 ? -4.355 6.211 11.624 1.00 98.75 246 LEU A CA 1
ATOM 1847 C C . LEU A 1 246 ? -3.175 6.027 10.666 1.00 98.75 246 LEU A C 1
ATOM 1849 O O . LEU A 1 246 ? -3.316 5.4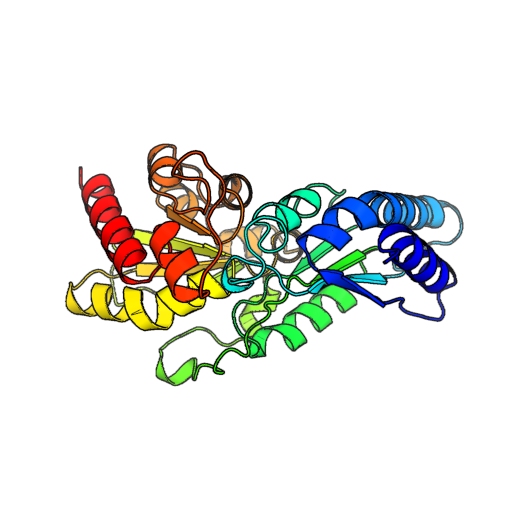11 9.608 1.00 98.75 246 LEU A O 1
ATOM 1853 N N . HIS A 1 247 ? -2.005 6.546 11.047 1.00 98.19 247 HIS A N 1
ATOM 1854 C CA . HIS A 1 247 ? -0.752 6.409 10.298 1.00 98.19 247 HIS A CA 1
ATOM 1855 C C . HIS A 1 247 ? 0.485 6.569 11.212 1.00 98.19 247 HIS A C 1
ATOM 1857 O O . HIS A 1 247 ? 0.391 7.182 12.277 1.00 98.19 247 HIS A O 1
ATOM 1863 N N . PRO A 1 248 ? 1.686 6.112 10.813 1.00 97.25 248 PRO A N 1
ATOM 1864 C CA . PRO A 1 248 ? 2.859 6.059 11.697 1.00 97.25 248 PRO A CA 1
ATOM 1865 C C . PRO A 1 248 ? 3.314 7.422 12.237 1.00 97.25 248 PRO A C 1
ATOM 1867 O O . PRO A 1 248 ? 3.858 7.525 13.332 1.00 97.25 248 PRO A O 1
ATOM 1870 N N . PHE A 1 249 ? 3.067 8.493 11.480 1.00 96.06 249 PHE A N 1
ATOM 1871 C CA . PHE A 1 249 ? 3.506 9.852 11.812 1.00 96.06 249 PHE A CA 1
ATOM 1872 C C . PHE A 1 249 ? 2.472 10.711 12.557 1.00 96.06 249 PHE A C 1
ATOM 1874 O O . PHE A 1 249 ? 2.677 11.918 12.673 1.00 96.06 249 PHE A O 1
ATOM 1881 N N . MET A 1 250 ? 1.385 10.142 13.094 1.00 95.44 250 MET A N 1
ATOM 1882 C CA . MET A 1 250 ? 0.365 10.909 13.841 1.00 95.44 250 MET A CA 1
ATOM 1883 C C . MET A 1 250 ? 0.943 11.710 15.019 1.00 95.44 250 MET A C 1
ATOM 1885 O O . MET A 1 250 ? 0.430 12.767 15.375 1.00 95.44 250 MET A O 1
ATOM 1889 N N . LYS A 1 251 ? 2.036 11.219 15.619 1.00 94.75 251 LYS A N 1
ATOM 1890 C CA . LYS A 1 251 ? 2.737 11.872 16.737 1.00 94.75 251 LYS A CA 1
ATOM 1891 C C . LYS A 1 251 ? 3.819 12.867 16.281 1.00 94.75 251 LYS A C 1
ATOM 1893 O O . LYS A 1 251 ? 4.584 13.343 17.115 1.00 94.75 251 LYS A O 1
ATOM 1898 N N . GLY A 1 252 ? 3.925 13.151 14.978 1.00 94.94 252 GLY A N 1
ATOM 1899 C CA . GLY A 1 252 ? 4.859 14.135 14.414 1.00 94.94 252 GLY A CA 1
ATOM 1900 C C . GLY A 1 252 ? 6.344 13.762 14.512 1.00 94.94 252 GLY A C 1
ATOM 1901 O O . GLY A 1 252 ? 7.195 14.646 14.482 1.00 94.94 252 GLY A O 1
ATOM 1902 N N . ARG A 1 253 ? 6.670 12.473 14.664 1.00 93.94 253 ARG A N 1
ATOM 1903 C CA . ARG A 1 253 ? 8.043 11.967 14.825 1.00 93.94 253 ARG A CA 1
ATOM 1904 C C . ARG A 1 253 ? 8.207 10.588 14.186 1.00 93.94 253 ARG A C 1
ATOM 1906 O O . ARG A 1 253 ? 7.219 9.879 14.013 1.00 93.94 253 ARG A O 1
ATOM 1913 N N . TYR A 1 254 ? 9.448 10.212 13.880 1.00 94.44 254 TYR A N 1
ATOM 1914 C CA . TYR A 1 254 ? 9.791 8.825 13.558 1.00 94.44 254 TYR A CA 1
ATOM 1915 C C . TYR A 1 254 ? 9.608 7.929 14.789 1.00 94.44 254 TYR A C 1
ATOM 1917 O O . TYR A 1 254 ? 9.715 8.395 15.928 1.00 94.44 254 TYR A O 1
ATOM 1925 N N . LEU A 1 255 ? 9.324 6.653 14.542 1.00 94.31 255 LEU A N 1
ATOM 1926 C CA . LEU A 1 255 ? 9.149 5.640 15.580 1.00 94.31 255 LEU A CA 1
ATOM 1927 C C . LEU A 1 255 ? 10.501 5.133 16.095 1.00 94.31 255 LEU A C 1
ATOM 1929 O O . LEU A 1 255 ? 11.548 5.379 15.489 1.00 94.31 255 LEU A O 1
ATOM 1933 N N . GLY A 1 256 ? 10.482 4.451 17.235 1.00 93.38 256 GLY A N 1
ATOM 1934 C CA . GLY A 1 256 ? 11.659 3.833 17.823 1.00 93.38 256 GLY A CA 1
ATOM 1935 C C . GLY A 1 256 ? 12.089 2.536 17.135 1.00 93.38 256 GLY A C 1
ATOM 1936 O O . GLY A 1 256 ? 11.576 2.130 16.095 1.00 93.38 256 GLY A O 1
ATOM 1937 N N . SER A 1 257 ? 13.068 1.884 17.757 1.00 94.50 257 SER A N 1
ATOM 1938 C CA . SER A 1 257 ? 13.473 0.508 17.464 1.00 94.50 257 SER A CA 1
ATOM 1939 C C . SER A 1 257 ? 12.950 -0.405 18.574 1.00 94.50 257 SER A C 1
ATOM 1941 O O . SER A 1 257 ? 13.019 -0.057 19.756 1.00 94.50 257 SER A O 1
ATOM 1943 N N . GLY A 1 258 ? 12.419 -1.564 18.196 1.00 92.62 258 GLY A N 1
ATOM 1944 C CA . GLY A 1 258 ? 11.872 -2.558 19.113 1.00 92.62 258 GLY A CA 1
ATOM 1945 C C . GLY A 1 258 ? 11.206 -3.694 18.349 1.00 92.62 258 GLY A C 1
ATOM 1946 O O . GLY A 1 258 ? 11.249 -3.725 17.124 1.00 92.62 258 GLY A O 1
ATOM 1947 N N . THR A 1 259 ? 10.558 -4.619 19.055 1.00 93.00 259 THR A N 1
ATOM 1948 C CA . THR A 1 259 ? 9.790 -5.673 18.380 1.00 93.00 259 THR A CA 1
ATOM 1949 C C . THR A 1 259 ? 8.670 -5.058 17.537 1.00 93.00 259 THR A C 1
ATOM 1951 O O . THR A 1 259 ? 8.124 -4.013 17.898 1.00 93.00 259 THR A O 1
ATOM 1954 N N . GLY A 1 260 ? 8.291 -5.709 16.433 1.00 90.56 260 GLY A N 1
ATOM 1955 C CA . GLY A 1 260 ? 7.249 -5.196 15.532 1.00 90.56 260 GLY A CA 1
ATOM 1956 C C . GLY A 1 260 ? 5.952 -4.800 16.253 1.00 90.56 260 GLY A C 1
ATOM 1957 O O . GLY A 1 260 ? 5.409 -3.730 15.989 1.00 90.56 260 GLY A O 1
ATOM 1958 N N . ASP A 1 261 ? 5.516 -5.596 17.232 1.00 92.38 261 ASP A N 1
ATOM 1959 C CA . ASP A 1 261 ? 4.316 -5.309 18.032 1.00 92.38 261 ASP A CA 1
ATOM 1960 C C . ASP A 1 261 ? 4.469 -4.047 18.890 1.00 92.38 261 ASP A C 1
ATOM 1962 O O . ASP A 1 261 ? 3.542 -3.247 18.996 1.00 92.38 261 ASP A O 1
ATOM 1966 N N . ARG A 1 262 ? 5.658 -3.818 19.466 1.00 94.56 262 ARG A N 1
ATOM 1967 C CA . ARG A 1 262 ? 5.944 -2.604 20.244 1.00 94.56 262 ARG A CA 1
ATOM 1968 C C . ARG A 1 262 ? 6.026 -1.368 19.363 1.00 94.56 262 ARG A C 1
ATOM 1970 O O . ARG A 1 262 ? 5.599 -0.302 19.794 1.00 94.56 262 ARG A O 1
ATOM 1977 N N . VAL A 1 263 ? 6.540 -1.497 18.141 1.00 94.62 263 VAL A N 1
ATOM 1978 C CA . VAL A 1 263 ? 6.560 -0.395 17.167 1.00 94.62 263 VAL A CA 1
ATOM 1979 C C . VAL A 1 263 ? 5.135 -0.054 16.714 1.00 94.62 263 VAL A C 1
ATOM 1981 O O . VAL A 1 263 ? 4.796 1.125 16.616 1.00 94.62 263 VAL A O 1
ATOM 1984 N N . LEU A 1 264 ? 4.271 -1.054 16.504 1.00 95.56 264 LEU A N 1
ATOM 1985 C CA . LEU A 1 264 ? 2.847 -0.839 16.213 1.00 95.56 264 LEU A CA 1
ATOM 1986 C C . LEU A 1 264 ? 2.111 -0.167 17.377 1.00 95.56 264 LEU A C 1
ATOM 1988 O O . LEU A 1 264 ? 1.370 0.790 17.152 1.00 95.56 264 LEU A O 1
ATOM 1992 N N . GLU A 1 265 ? 2.348 -0.613 18.611 1.00 96.56 265 GLU A N 1
ATOM 1993 C CA . GLU A 1 265 ? 1.808 0.017 19.822 1.00 96.56 265 GLU A CA 1
ATOM 1994 C C . GLU A 1 265 ? 2.305 1.467 19.965 1.00 96.56 265 GLU A C 1
ATOM 1996 O O . GLU A 1 265 ? 1.519 2.390 20.196 1.00 96.56 265 GLU A O 1
ATOM 2001 N N . GLU A 1 266 ? 3.602 1.717 19.746 1.00 96.19 266 GLU A N 1
ATOM 2002 C CA . GLU A 1 266 ? 4.154 3.075 19.751 1.00 96.19 266 GLU A CA 1
ATOM 2003 C C . GLU A 1 266 ? 3.487 3.954 18.683 1.00 96.19 266 GLU A C 1
ATOM 2005 O O . GLU A 1 266 ? 3.192 5.126 18.951 1.00 96.19 266 GLU A O 1
ATOM 2010 N N . ALA A 1 267 ? 3.218 3.407 17.499 1.00 96.31 267 ALA A N 1
ATOM 2011 C CA . ALA A 1 267 ? 2.538 4.108 16.417 1.00 96.31 267 ALA A CA 1
ATOM 2012 C C . ALA A 1 267 ? 1.044 4.354 16.690 1.00 96.31 267 ALA A C 1
ATOM 2014 O O . ALA A 1 267 ? 0.452 5.216 16.044 1.00 96.31 267 ALA A O 1
ATOM 2015 N N . GLY A 1 268 ? 0.434 3.637 17.642 1.00 97.56 268 GLY A N 1
ATOM 2016 C CA . GLY A 1 268 ? -1.021 3.602 17.813 1.00 97.56 268 GLY A CA 1
ATOM 2017 C C . GLY A 1 268 ? -1.726 2.852 16.678 1.00 97.56 268 GLY A C 1
ATOM 2018 O O . GLY A 1 268 ? -2.838 3.208 16.298 1.00 97.56 268 GLY A O 1
ATOM 2019 N N . LEU A 1 269 ? -1.049 1.859 16.097 1.00 98.06 269 LEU A N 1
ATOM 2020 C CA . LEU A 1 269 ? -1.531 1.019 14.998 1.00 98.06 269 LEU A CA 1
ATOM 2021 C C . LEU A 1 269 ? -1.777 -0.436 15.424 1.00 98.06 269 LEU A C 1
ATOM 2023 O O . LEU A 1 269 ? -2.178 -1.246 14.589 1.00 98.06 269 LEU A O 1
ATOM 2027 N N . ASP A 1 270 ? -1.564 -0.776 16.696 1.00 97.94 270 ASP A N 1
ATOM 2028 C CA . ASP A 1 270 ? -1.986 -2.054 17.270 1.00 97.94 270 ASP A CA 1
ATOM 2029 C C . ASP A 1 270 ? -3.520 -2.184 17.292 1.00 97.94 270 ASP A C 1
ATOM 2031 O O . ASP A 1 270 ? -4.255 -1.193 17.228 1.00 97.94 270 ASP A O 1
ATOM 2035 N N . GLY A 1 271 ? -4.026 -3.410 17.408 1.00 98.19 271 GLY A N 1
ATOM 2036 C CA . GLY A 1 271 ? -5.458 -3.672 17.283 1.00 98.19 271 GLY A CA 1
ATOM 2037 C C . GLY A 1 271 ? -6.344 -2.968 18.312 1.00 98.19 271 GLY A C 1
ATOM 2038 O O . GLY A 1 271 ? -7.473 -2.590 17.987 1.00 98.19 271 GLY A O 1
ATOM 2039 N N . LYS A 1 272 ? -5.850 -2.726 19.533 1.00 98.44 272 LYS A N 1
ATOM 2040 C CA . LYS A 1 272 ? -6.616 -1.992 20.549 1.00 98.44 272 LYS A CA 1
ATOM 2041 C C . LYS A 1 272 ? -6.736 -0.521 20.161 1.00 98.44 272 LYS A C 1
ATOM 2043 O O . LYS A 1 272 ? -7.842 0.021 20.198 1.00 98.44 272 LYS A O 1
ATOM 2048 N N . SER A 1 273 ? -5.634 0.097 19.740 1.00 98.50 273 SER A N 1
ATOM 2049 C CA . SER A 1 273 ? -5.637 1.478 19.243 1.00 98.50 273 SER A CA 1
ATOM 2050 C C . SER A 1 273 ? -6.549 1.643 18.022 1.00 98.50 273 SER A C 1
ATOM 2052 O O . SER A 1 273 ? -7.324 2.600 17.953 1.00 98.50 273 SER A O 1
ATOM 2054 N N . GLN A 1 274 ? -6.532 0.678 17.095 1.00 98.75 274 GLN A N 1
ATOM 2055 C CA . GLN A 1 274 ? -7.439 0.664 15.943 1.00 98.75 274 GLN A CA 1
ATOM 2056 C C . GLN A 1 274 ? -8.913 0.599 16.368 1.00 98.75 274 GLN A C 1
ATOM 2058 O O . GLN A 1 274 ? -9.721 1.408 15.908 1.00 98.75 274 GLN A O 1
ATOM 2063 N N . TYR A 1 275 ? -9.271 -0.318 17.274 1.00 98.75 275 TYR A N 1
ATOM 2064 C CA . TYR A 1 275 ? -10.628 -0.426 17.819 1.00 98.75 275 TYR A CA 1
ATOM 2065 C C . TYR A 1 275 ? -11.098 0.891 18.457 1.00 98.75 275 TYR A C 1
ATOM 2067 O O . TYR A 1 275 ? -12.199 1.370 18.168 1.00 98.75 275 TYR A O 1
ATOM 2075 N N . GLU A 1 276 ? -10.263 1.501 19.303 1.00 98.62 276 GLU A N 1
ATOM 2076 C CA . GLU A 1 276 ? -10.599 2.751 19.988 1.00 98.62 276 GLU A CA 1
ATOM 2077 C C . GLU A 1 276 ? -10.828 3.899 18.997 1.00 98.62 276 GLU A C 1
ATOM 2079 O O . GLU A 1 276 ? -11.814 4.631 19.127 1.00 98.62 276 GLU A O 1
ATOM 2084 N N . ALA A 1 277 ? -9.975 4.024 17.978 1.00 98.56 277 ALA A N 1
ATOM 2085 C CA . ALA A 1 277 ? -10.111 5.039 16.938 1.00 98.56 277 ALA A CA 1
ATOM 2086 C C . ALA A 1 277 ? -11.402 4.871 16.125 1.00 98.56 277 ALA A C 1
ATOM 2088 O O . ALA A 1 277 ? -12.133 5.844 15.927 1.00 98.56 277 ALA A O 1
ATOM 2089 N N . ILE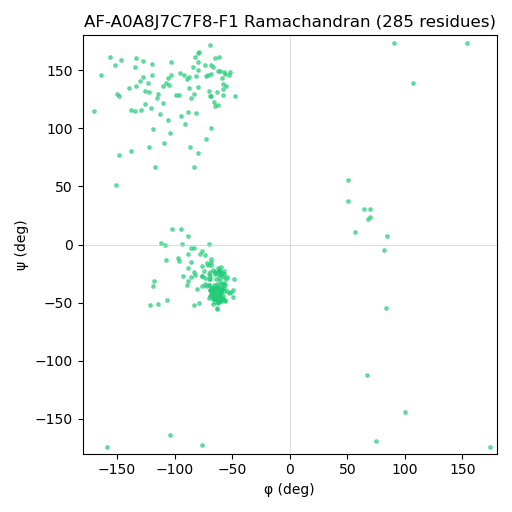 A 1 278 ? -11.728 3.639 15.723 1.00 98.69 278 ILE A N 1
ATOM 2090 C CA . ILE A 1 278 ? -12.950 3.333 14.969 1.00 98.69 278 ILE A CA 1
ATOM 2091 C C . ILE A 1 278 ? -14.190 3.665 15.799 1.00 98.69 278 ILE A C 1
ATOM 2093 O O . ILE A 1 278 ? -15.093 4.354 15.321 1.00 98.69 278 ILE A O 1
ATOM 2097 N N . ARG A 1 279 ? -14.225 3.254 17.070 1.00 98.31 279 ARG A N 1
ATOM 2098 C CA . ARG A 1 279 ? -15.330 3.569 17.989 1.00 98.31 279 ARG A CA 1
ATOM 2099 C C . ARG A 1 279 ? -15.516 5.080 18.176 1.00 98.31 279 ARG A C 1
ATOM 2101 O O . ARG A 1 279 ? -16.648 5.573 18.204 1.00 98.31 279 ARG A O 1
ATOM 2108 N N . ASN A 1 280 ? -14.418 5.823 18.292 1.00 98.06 280 ASN A N 1
ATOM 2109 C CA . ASN A 1 280 ? -14.465 7.279 18.400 1.00 98.06 280 ASN A CA 1
ATOM 2110 C C . ASN A 1 280 ? -15.000 7.910 17.106 1.00 98.06 280 ASN A C 1
ATOM 2112 O O . ASN A 1 280 ? -15.831 8.814 17.167 1.00 98.06 280 ASN A O 1
ATOM 2116 N N . TYR A 1 281 ? -14.591 7.407 15.940 1.00 98.31 281 TYR A N 1
ATOM 2117 C CA . TYR A 1 281 ? -15.062 7.925 14.658 1.00 98.31 281 TYR A CA 1
ATOM 2118 C C . TYR A 1 281 ? -16.546 7.630 14.404 1.00 98.31 281 TYR A C 1
ATOM 2120 O O . TYR A 1 281 ? -17.270 8.525 13.977 1.00 98.31 281 TYR A O 1
ATOM 2128 N N . VAL A 1 282 ? -17.045 6.448 14.782 1.00 97.50 282 VAL A N 1
ATOM 2129 C CA . VAL A 1 282 ? -18.493 6.151 14.790 1.00 97.50 282 VAL A CA 1
ATOM 2130 C C . VAL A 1 282 ? -19.262 7.184 15.619 1.00 97.50 282 VAL A C 1
ATOM 2132 O O . VAL A 1 282 ? -20.322 7.652 15.211 1.00 97.50 282 VAL A O 1
ATOM 2135 N N . SER A 1 283 ? -18.715 7.601 16.763 1.00 95.62 283 SER A N 1
ATOM 2136 C CA . SER A 1 283 ? -19.345 8.631 17.599 1.00 95.62 283 SER A CA 1
ATOM 2137 C C . SER A 1 283 ? -19.385 10.002 16.904 1.00 95.62 283 SER A C 1
ATOM 2139 O O . SER A 1 283 ? -20.371 10.716 17.045 1.00 95.62 283 SER A O 1
ATOM 2141 N N . ILE A 1 284 ? -18.357 10.340 16.114 1.00 94.12 284 ILE A N 1
ATOM 2142 C CA . ILE A 1 284 ? -18.284 11.570 15.299 1.00 94.12 284 ILE A CA 1
ATOM 2143 C C . ILE A 1 284 ? -19.264 11.534 14.116 1.00 94.12 284 ILE A C 1
ATOM 2145 O O . ILE A 1 284 ? -19.783 12.575 13.716 1.00 94.12 284 ILE A O 1
ATOM 2149 N N . LEU A 1 285 ? -19.499 10.361 13.524 1.00 92.50 285 LEU A N 1
ATOM 2150 C CA . LEU A 1 285 ? -20.476 10.200 12.441 1.00 92.50 285 LEU A CA 1
ATOM 2151 C C . LEU A 1 285 ? -21.918 10.375 12.938 1.00 92.50 285 LEU A C 1
ATOM 2153 O O . LEU A 1 285 ? -22.768 10.843 12.185 1.00 92.50 285 LEU A O 1
ATOM 2157 N N . ASN A 1 286 ? -22.176 10.046 14.205 1.00 90.38 286 ASN A N 1
ATOM 2158 C CA . ASN A 1 286 ? -23.489 10.178 14.839 1.00 90.38 286 ASN A CA 1
ATOM 2159 C C . ASN A 1 286 ? -23.765 11.576 15.434 1.00 90.38 286 ASN A C 1
ATOM 2161 O O . ASN A 1 286 ? -24.854 11.787 15.970 1.00 90.38 286 ASN A O 1
ATOM 2165 N N . SER A 1 287 ? -22.798 12.504 15.377 1.00 85.00 287 SER A N 1
ATOM 2166 C CA . SER A 1 287 ? -22.894 13.879 15.906 1.00 85.00 287 SER A CA 1
ATOM 2167 C C . SER A 1 287 ? -23.009 14.937 14.811 1.00 85.00 287 SER A C 1
ATOM 2169 O O . SER A 1 287 ? -23.890 15.809 14.946 1.00 85.00 287 SER A O 1
#

Radius of gyration: 18.8 Å; Cα contacts (8 Å, |Δi|>4): 618; chains: 1; bounding box: 51×35×54 Å

Mean predicted aligned error: 3.07 Å

Secondary structure (DSSP, 8-state):
--HHHHHHHHHHHHHTTS---EEEEEHHHHHHHHHHHHHHHHHHHHHHTTTS-S----EEEEEES-SGGGGGG-TTTS-TTTTTTTTTSS-TTTEEEE--SSGGGHHHHHHHHHHH--SEEEEB--SSPPPPP-TTTTTPPPGGGGGGSEEEEE--SSS-SEEEEEESHHHHHHIIIIIHHHHHHTT--EEEEEES-HHHHHTS-HHHHHHHS-HHHHHHEEEEESS-GGGGTTT--SHHHHHH-B-TTTTSS----S-HHHHHHHHT-SHHHHHHHHHHHHHHHT-

Nearest PDB structures (foldseek):
  5vrb-assembly4_D  TM=9.028E-01  e=1.487E-17  Neisseria gonorrhoeae NCCP11945
  3hyl-assembly1_B  TM=8.918E-01  e=1.396E-14  Bacillus anthracis str. 'Ames Ancestor'
  5nd6-assembly1_A  TM=8.693E-01  e=3.380E-15  Chlamydomonas reinhardtii
  8r3q-assembly1_B  TM=8.735E-01  e=1.312E-14  Plasmodium falciparum
  4qoy-assembly2_D  TM=6.582E-01  e=8.336E-11  Escherichia coli O157:H7 str. TW14359

Solvent-accessible surface area (backbone atoms only — not comparable to full-atom values): 14477 Å² total; per-residue (Å²): 141,52,47,42,56,44,28,41,51,20,40,52,47,3,67,73,66,86,47,69,20,72,30,75,41,45,11,47,50,29,36,70,43,21,41,62,36,50,51,52,42,31,51,50,48,57,59,36,48,81,80,61,68,71,80,41,48,36,20,37,50,32,18,31,35,28,29,52,56,36,11,67,70,13,54,85,39,26,31,38,54,31,58,63,71,53,54,90,66,54,65,90,68,32,48,35,46,34,31,48,57,48,80,75,21,47,66,40,39,53,52,47,50,59,72,68,30,17,26,30,36,32,44,42,36,64,57,69,89,72,82,84,73,66,36,72,86,67,64,34,51,62,48,70,49,43,48,46,5,48,34,68,38,27,77,29,85,65,79,59,64,39,36,38,39,34,32,36,30,71,35,46,49,26,33,66,72,44,14,44,59,54,31,56,76,68,72,53,26,44,29,31,33,36,45,26,14,72,47,47,29,65,72,45,57,69,69,57,41,45,72,66,62,34,69,73,53,21,50,60,10,30,40,39,32,39,32,51,65,75,84,41,48,87,58,22,65,24,72,70,18,53,73,60,34,43,24,52,54,78,83,78,48,85,63,69,60,34,56,32,69,55,38,28,50,74,41,49,46,27,18,66,46,45,36,54,48,52,56,53,48,41,54,60,75,75,105

pLDDT: mean 96.08, std 3.79, range [69.31, 98.94]

Sequence (287 aa):
ICEDAISGVMSGLSSYGRHIGVGASYGAFIAPLGHIASRMHAIGNQARQAVAPGPYRPFFLVLAHAGLKTGEDGPTHADPQALQLLQENFPRGTMITLTPWDPQEVWHLVCEALGKRPAVIAPVVTRPSEVVIDRAARGLAPAGSARQGIYLLREAKGASNVTVVLQGSEVAYAFVQDALPLLENAGINVDVFYIASSELFDLLPADDQEAIFPEERARTAMGITGFTLPTMYRWITSARGRAATLHPFMKGRYLGSGTGDRVLEEAGLDGKSQYEAIRNYVSILNS